Protein AF-0000000065870773 (afdb_homodimer)

Secondary structure (DSSP, 8-state):
-EEEEEEEEEEEEEETTEEEEEESSEEEEEEE-BTT--HHHHHHHHHHHHH---B--SSSSS-B-TTTTT-EEEEEE-GGGG-B-SS-SSPB-TTB--HHHHHHHHHHHHHHHHHHH-GGGEEE--TTS-BEEEEEEEEEEEEEEETT-/-EEEEEEEEEEEEEETTEEEEEESSEEEEEEE-BTT--HHHHHHHHHHHHH---B--SSSSS-B-TTTTT-EEEEEE-GGGG-B-SS-SSPB-TTB--HHHHHHHHHHHHHHHHHHH-GGGEEE--TTS-BEEEEEEEEEEEEEEETT-

GO terms:
  GO:0005634 nucleus (C, HDA)
  GO:0005829 cytosol (C, HDA)

Radius of gyration: 17.87 Å; Cα contacts (8 Å, |Δi|>4): 746; chains: 2; bounding box: 52×46×40 Å

Solvent-accessible surface area (backbone atoms only — not comparable to full-atom values): 14971 Å² total; per-residue (Å²): 61,39,34,42,39,26,35,22,55,27,35,34,30,25,46,94,87,36,77,76,30,69,41,50,46,27,36,43,29,40,35,14,47,33,61,80,53,51,72,65,37,35,52,53,46,40,52,47,62,56,48,32,17,80,32,60,46,99,85,44,74,44,68,22,27,45,67,76,69,67,36,26,35,37,46,29,81,28,49,43,54,39,36,46,54,83,92,46,43,48,66,40,53,80,47,23,38,61,68,71,62,34,51,49,53,50,48,49,33,54,50,55,44,14,74,73,71,36,57,89,37,49,37,54,61,61,86,94,49,72,28,34,40,34,36,31,27,51,42,62,42,43,41,64,46,46,63,84,106,59,36,34,42,41,26,34,21,53,28,34,35,30,25,46,93,87,36,76,75,29,69,41,52,46,27,36,43,30,41,34,15,47,32,60,82,54,50,71,67,37,36,51,53,47,41,51,47,62,56,48,31,17,82,32,60,47,99,84,43,74,44,67,21,28,45,66,75,71,67,37,26,36,37,45,30,82,27,51,44,56,39,37,46,55,83,92,45,41,48,66,40,53,79,46,24,37,63,68,70,63,34,51,50,54,49,48,49,33,55,50,54,46,13,73,73,70,36,56,89,35,49,37,56,60,61,86,94,50,72,28,32,40,34,36,30,27,50,42,62,40,43,41,64,47,45,63,84,108

Organism: Schizosaccharomyces pombe (strain 972 / ATCC 24843) (NCBI:txid284812)

pLDDT: mean 94.12, std 5.17, range [70.88, 98.62]

Nearest PDB structures (foldseek):
  3lmv-assembly2_C  TM=9.800E-01  e=1.259E-19  Plasmodium falciparum 3D7
  3ko7-assembly2_D  TM=9.809E-01  e=5.112E-19  Plasmodium falciparum 3D7
  3lmu-assembly4_H  TM=9.800E-01  e=1.098E-18  Plasmodium falciparum 3D7
  5j61-assembly3_E  TM=9.535E-01  e=7.492E-19  Plasmodium falciparum 3D7
  3knp-assembly3_E  TM=9.678E-01  e=3.242E-18  Plasmodium falciparum 3D7

Structure (mmCIF, N/CA/C/O backbone):
data_AF-0000000065870773-model_v1
#
loop_
_entity.id
_entity.type
_entity.pdbx_description
1 polymer 'D-aminoacyl-tRNA deacylase'
#
loop_
_atom_site.group_PDB
_atom_site.id
_atom_site.type_symbol
_atom_site.label_atom_id
_atom_site.label_alt_id
_atom_site.label_comp_id
_atom_site.label_asym_id
_atom_site.label_entity_id
_atom_site.label_seq_id
_atom_site.pdbx_PDB_ins_code
_atom_site.Cartn_x
_atom_site.Cartn_y
_atom_site.Cartn_z
_atom_site.occupancy
_atom_site.B_iso_or_equiv
_atom_site.auth_seq_id
_atom_site.auth_comp_id
_atom_site.auth_asym_id
_atom_site.auth_atom_id
_atom_site.pdbx_PDB_model_num
ATOM 1 N N . MET A 1 1 ? 4.672 13.43 -6.258 1 97.25 1 MET A N 1
ATOM 2 C CA . MET A 1 1 ? 4.586 12.805 -4.938 1 97.25 1 MET A CA 1
ATOM 3 C C . MET A 1 1 ? 3.549 11.688 -4.93 1 97.25 1 MET A C 1
ATOM 5 O O . MET A 1 1 ? 2.434 11.867 -5.422 1 97.25 1 MET A O 1
ATOM 9 N N . LYS A 1 2 ? 3.986 10.484 -4.461 1 97.62 2 LYS A N 1
ATOM 10 C CA . LYS A 1 2 ? 3.105 9.32 -4.438 1 97.62 2 LYS A CA 1
ATOM 11 C C . LYS A 1 2 ? 2.773 8.906 -3.004 1 97.62 2 LYS A C 1
ATOM 13 O O . LYS A 1 2 ? 3.635 8.961 -2.123 1 97.62 2 LYS A O 1
ATOM 18 N N . ALA A 1 3 ? 1.532 8.516 -2.834 1 98.06 3 ALA A N 1
ATOM 19 C CA . ALA A 1 3 ? 1.113 8.07 -1.507 1 98.06 3 ALA A CA 1
ATOM 20 C C . ALA A 1 3 ? 0.237 6.828 -1.597 1 98.06 3 ALA A C 1
ATOM 22 O O . ALA A 1 3 ? -0.61 6.719 -2.486 1 98.06 3 ALA A O 1
ATOM 23 N N . VAL A 1 4 ? 0.546 5.879 -0.826 1 97.94 4 VAL A N 1
ATOM 24 C CA . VAL A 1 4 ? -0.363 4.777 -0.518 1 97.94 4 VAL A CA 1
ATOM 25 C C . VAL A 1 4 ? -1.093 5.062 0.793 1 97.94 4 VAL A C 1
ATOM 27 O O . VAL A 1 4 ? -0.488 5.027 1.867 1 97.94 4 VAL A O 1
ATOM 30 N N . ILE A 1 5 ? -2.34 5.34 0.694 1 98.12 5 ILE A N 1
ATOM 31 C CA . ILE A 1 5 ? -3.152 5.699 1.852 1 98.12 5 ILE A CA 1
ATOM 32 C C . ILE A 1 5 ? -3.994 4.504 2.285 1 98.12 5 ILE A C 1
ATOM 34 O O . ILE A 1 5 ? -4.887 4.066 1.555 1 98.12 5 ILE A O 1
ATOM 38 N N . GLN A 1 6 ? -3.723 4.016 3.473 1 97.56 6 GLN A N 1
ATOM 39 C CA . GLN A 1 6 ? -4.426 2.838 3.971 1 97.56 6 GLN A CA 1
ATOM 40 C C . GLN A 1 6 ? -5.266 3.174 5.199 1 97.56 6 GLN A C 1
ATOM 42 O O . GLN A 1 6 ? -4.754 3.734 6.172 1 97.56 6 GLN A O 1
ATOM 47 N N . ARG A 1 7 ? -6.504 2.895 5.137 1 97.25 7 ARG A N 1
ATOM 48 C CA . ARG A 1 7 ? -7.355 2.986 6.316 1 97.25 7 ARG A CA 1
ATOM 49 C C . ARG A 1 7 ? -7.016 1.895 7.328 1 97.25 7 ARG A C 1
ATOM 51 O O . ARG A 1 7 ? -7.023 0.708 6.992 1 97.25 7 ARG A O 1
ATOM 58 N N . VAL A 1 8 ? -6.777 2.324 8.633 1 97.31 8 VAL A N 1
ATOM 59 C CA . VAL A 1 8 ? -6.262 1.327 9.57 1 97.31 8 VAL A CA 1
ATOM 60 C C . VAL A 1 8 ? -7.031 1.403 10.883 1 97.31 8 VAL A C 1
ATOM 62 O O . VAL A 1 8 ? -7.539 2.465 11.25 1 97.31 8 VAL A O 1
ATOM 65 N N . LEU A 1 9 ? -7.09 0.263 11.516 1 96.06 9 LEU A N 1
ATOM 66 C CA . LEU A 1 9 ? -7.543 0.221 12.898 1 96.06 9 LEU A CA 1
ATOM 67 C C . LEU A 1 9 ? -6.445 0.7 13.844 1 96.06 9 LEU A C 1
ATOM 69 O O . LEU A 1 9 ? -6.73 1.347 14.852 1 96.06 9 LEU A O 1
ATOM 73 N N . ASN A 1 10 ? -5.324 0.377 13.547 1 97.38 10 ASN A N 1
ATOM 74 C CA . ASN A 1 10 ? -4.113 0.814 14.234 1 97.38 10 ASN A CA 1
ATOM 75 C C . ASN A 1 10 ? -2.871 0.591 13.375 1 97.38 10 ASN A C 1
ATOM 77 O O . ASN A 1 10 ? -2.898 -0.193 12.422 1 97.38 10 ASN A O 1
ATOM 81 N N . ALA A 1 11 ? -1.815 1.276 13.625 1 97.12 11 ALA A N 1
ATOM 82 C CA . ALA A 1 11 ? -0.524 1.153 12.953 1 97.12 11 ALA A CA 1
ATOM 83 C C . ALA A 1 11 ? 0.612 1.606 13.867 1 97.12 11 ALA A C 1
ATOM 85 O O . ALA A 1 11 ? 0.403 2.412 14.773 1 97.12 11 ALA A O 1
ATOM 86 N N . SER A 1 12 ? 1.74 1.059 13.641 1 97 12 SER A N 1
ATOM 87 C CA . SER A 1 12 ? 2.893 1.442 14.445 1 97 12 SER A CA 1
ATOM 88 C C . SER A 1 12 ? 4.195 1.253 13.68 1 97 12 SER A C 1
ATOM 90 O O . SER A 1 12 ? 4.238 0.512 12.695 1 97 12 SER A O 1
ATOM 92 N N . VAL A 1 13 ? 5.16 1.936 14.07 1 95.31 13 VAL A N 1
ATOM 93 C CA . VAL A 1 13 ? 6.516 1.823 13.539 1 95.31 13 VAL A CA 1
ATOM 94 C C . VAL A 1 13 ? 7.477 1.414 14.648 1 95.31 13 VAL A C 1
ATOM 96 O O . VAL A 1 13 ? 7.43 1.966 15.75 1 95.31 13 VAL A O 1
ATOM 99 N N . SER A 1 14 ? 8.258 0.462 14.352 1 93.94 14 SER A N 1
ATOM 100 C CA . SER A 1 14 ? 9.289 0.033 15.297 1 93.94 14 SER A CA 1
ATOM 101 C C . SER A 1 14 ? 10.68 0.111 14.664 1 93.94 14 SER A C 1
ATOM 103 O O . SER A 1 14 ? 10.844 -0.173 13.477 1 93.94 14 SER A O 1
ATOM 105 N N . VAL A 1 15 ? 11.602 0.517 15.43 1 89.25 15 VAL A N 1
ATOM 106 C CA . VAL A 1 15 ? 13.023 0.508 15.094 1 89.25 15 VAL A CA 1
ATOM 107 C C . VAL A 1 15 ? 13.789 -0.325 16.125 1 89.25 15 VAL A C 1
ATOM 109 O O . VAL A 1 15 ? 13.664 -0.106 17.328 1 89.25 15 VAL A O 1
ATOM 112 N N . ASP A 1 16 ? 14.539 -1.258 15.656 1 87.25 16 ASP A N 1
ATOM 113 C CA . ASP A 1 16 ? 15.25 -2.16 16.562 1 87.25 16 ASP A CA 1
ATOM 114 C C . ASP A 1 16 ? 14.289 -2.783 17.562 1 87.25 16 ASP A C 1
ATOM 116 O O . ASP A 1 16 ? 14.531 -2.734 18.781 1 87.25 16 ASP A O 1
ATOM 120 N N . ASP A 1 17 ? 13.094 -3.092 17.094 1 85.31 17 ASP A N 1
ATOM 121 C CA . ASP A 1 17 ? 12.055 -3.822 17.828 1 85.31 17 ASP A CA 1
ATOM 122 C C . ASP A 1 17 ? 11.445 -2.957 18.938 1 85.31 17 ASP A C 1
ATOM 124 O O . ASP A 1 17 ? 10.859 -3.477 19.875 1 85.31 17 ASP A O 1
ATOM 128 N N . LYS A 1 18 ? 11.703 -1.672 18.891 1 91.25 18 LYS A N 1
ATOM 129 C CA . LYS A 1 18 ? 11.062 -0.719 19.797 1 91.25 18 LYS A CA 1
ATOM 130 C C . LYS A 1 18 ? 10.078 0.174 19.031 1 91.25 18 LYS A C 1
ATOM 132 O O . LYS A 1 18 ? 10.422 0.753 18 1 91.25 18 LYS A O 1
ATOM 137 N N . ILE A 1 19 ? 8.898 0.198 19.562 1 92.94 19 ILE A N 1
ATOM 138 C CA . ILE A 1 19 ? 7.883 1.038 18.938 1 92.94 19 ILE A CA 1
ATOM 139 C C . ILE A 1 19 ? 8.258 2.51 19.094 1 92.94 19 ILE A C 1
ATOM 141 O O . ILE A 1 19 ? 8.484 2.977 20.219 1 92.94 19 ILE A O 1
ATOM 145 N N . VAL A 1 20 ? 8.383 3.254 18.062 1 92.06 20 VAL A N 1
ATOM 146 C CA . VAL A 1 20 ? 8.75 4.664 18.125 1 92.06 20 VAL A CA 1
ATOM 147 C C . VAL A 1 20 ? 7.52 5.535 17.891 1 92.06 20 VAL A C 1
ATOM 149 O O . VAL A 1 20 ? 7.484 6.695 18.312 1 92.06 20 VAL A O 1
ATOM 152 N N . SER A 1 21 ? 6.531 5.027 17.219 1 95.75 21 SER A N 1
ATOM 153 C CA . SER A 1 21 ? 5.273 5.73 16.984 1 95.75 21 SER A CA 1
ATOM 154 C C . SER A 1 21 ? 4.133 4.75 16.734 1 95.75 21 SER A C 1
ATOM 156 O O . SER A 1 21 ? 4.355 3.639 16.266 1 95.75 21 SER A O 1
ATOM 158 N N . ALA A 1 22 ? 2.988 5.156 17.125 1 97.25 22 ALA A N 1
ATOM 159 C CA . ALA A 1 22 ? 1.801 4.328 16.938 1 97.25 22 ALA A CA 1
ATOM 160 C C . ALA A 1 22 ? 0.543 5.188 16.844 1 97.25 22 ALA A C 1
ATOM 162 O O . ALA A 1 22 ? 0.485 6.281 17.422 1 97.25 22 ALA A O 1
ATOM 163 N N . ILE A 1 23 ? -0.359 4.707 16.141 1 97.88 23 ILE A N 1
ATOM 164 C CA . ILE A 1 23 ? -1.658 5.367 16.047 1 97.88 23 ILE A CA 1
ATOM 165 C C . ILE A 1 23 ? -2.771 4.332 16.188 1 97.88 23 ILE A C 1
ATOM 167 O O . ILE A 1 23 ? -2.547 3.135 15.984 1 97.88 23 ILE A O 1
ATOM 171 N N . GLN A 1 24 ? -3.877 4.824 16.578 1 96.75 24 GLN A N 1
ATOM 172 C CA . GLN A 1 24 ? -5.09 4.016 16.469 1 96.75 24 GLN A CA 1
ATOM 173 C C . GLN A 1 24 ? -5.812 4.262 15.156 1 96.75 24 GLN A C 1
ATOM 175 O O . GLN A 1 24 ? -5.188 4.262 14.094 1 96.75 24 GLN A O 1
ATOM 180 N N . GLN A 1 25 ? -7.082 4.523 15.164 1 97.44 25 GLN A N 1
ATOM 181 C CA . GLN A 1 25 ? -7.867 4.602 13.938 1 97.44 25 GLN A CA 1
ATOM 182 C C . GLN A 1 25 ? -7.434 5.785 13.078 1 97.44 25 GLN A C 1
ATOM 184 O O . GLN A 1 25 ? -7.27 6.898 13.586 1 97.44 25 GLN A O 1
ATOM 189 N N . GLY A 1 26 ? -7.227 5.543 11.836 1 98.12 26 GLY A N 1
ATOM 190 C CA . GLY A 1 26 ? -6.895 6.609 10.898 1 98.12 26 GLY A CA 1
ATOM 191 C C . GLY A 1 26 ? -6.223 6.105 9.633 1 98.12 26 GLY A C 1
ATOM 192 O O . GLY A 1 26 ? -6.684 5.141 9.023 1 98.12 26 GLY A O 1
ATOM 193 N N . TYR A 1 27 ? -5.133 6.867 9.203 1 98.56 27 TYR A N 1
ATOM 194 C CA . TYR A 1 27 ? -4.426 6.504 7.98 1 98.56 27 TYR A CA 1
ATOM 195 C C . TYR A 1 27 ? -2.994 6.078 8.289 1 98.56 27 TYR A C 1
ATOM 197 O O . TYR A 1 27 ? -2.295 6.734 9.055 1 98.56 27 TYR A O 1
ATOM 205 N N . CYS A 1 28 ? -2.605 4.996 7.793 1 98.06 28 CYS A N 1
ATOM 206 C CA . CYS A 1 28 ? -1.188 4.734 7.566 1 98.06 28 CYS A CA 1
ATOM 207 C C . CYS A 1 28 ? -0.794 5.078 6.133 1 98.06 28 CYS A C 1
ATOM 209 O O . CYS A 1 28 ? -1.277 4.457 5.184 1 98.06 28 CYS A O 1
ATOM 211 N N . ILE A 1 29 ? 0.067 6.047 6 1 98.12 29 ILE A N 1
ATOM 212 C CA . ILE A 1 29 ? 0.424 6.562 4.684 1 98.12 29 ILE A CA 1
ATOM 213 C C . ILE A 1 29 ? 1.885 6.242 4.383 1 98.12 29 ILE A C 1
ATOM 215 O O . ILE A 1 29 ? 2.775 6.574 5.168 1 98.12 29 ILE A O 1
ATOM 219 N N . LEU A 1 30 ? 2.098 5.52 3.348 1 96.62 30 LEU A N 1
ATOM 220 C CA . LEU A 1 30 ? 3.426 5.422 2.75 1 96.62 30 LEU A CA 1
ATOM 221 C C . LEU A 1 30 ? 3.639 6.523 1.718 1 96.62 30 LEU A C 1
ATOM 223 O O . LEU A 1 30 ? 2.908 6.605 0.729 1 96.62 30 LEU A O 1
ATOM 227 N N . LEU A 1 31 ? 4.617 7.34 1.969 1 96.88 31 LEU A N 1
ATOM 228 C CA . LEU A 1 31 ? 4.805 8.539 1.164 1 96.88 31 LEU A CA 1
ATOM 229 C C . LEU A 1 31 ? 6.117 8.477 0.393 1 96.88 31 LEU A C 1
ATOM 231 O O . LEU A 1 31 ? 7.188 8.32 0.989 1 96.88 31 LEU A O 1
ATOM 235 N N . GLY A 1 32 ? 6.027 8.555 -0.926 1 96.75 32 GLY A N 1
ATOM 236 C CA . GLY A 1 32 ? 7.191 8.656 -1.787 1 96.75 32 GLY A CA 1
ATOM 237 C C . GLY A 1 32 ? 7.375 10.039 -2.387 1 96.75 32 GLY A C 1
ATOM 238 O O . GLY A 1 32 ? 6.488 10.539 -3.088 1 96.75 32 GLY A O 1
ATOM 239 N N . VAL A 1 33 ? 8.539 10.602 -2.094 1 97 33 VAL A N 1
ATOM 240 C CA . VAL A 1 33 ? 8.867 11.906 -2.664 1 97 33 VAL A CA 1
ATOM 241 C C . VAL A 1 33 ? 9.672 11.727 -3.949 1 97 33 VAL A C 1
ATOM 243 O O . VAL A 1 33 ? 10.742 11.117 -3.936 1 97 33 VAL A O 1
ATOM 246 N N . GLY A 1 34 ? 9.148 12.258 -5.004 1 96.88 34 GLY A N 1
ATOM 247 C CA . GLY A 1 34 ? 9.812 12.141 -6.293 1 96.88 34 GLY A CA 1
ATOM 248 C C . GLY A 1 34 ? 10.828 13.242 -6.543 1 96.88 34 GLY A C 1
ATOM 249 O O . GLY A 1 34 ? 10.734 14.32 -5.969 1 96.88 34 GLY A O 1
ATOM 250 N N . SER A 1 35 ? 11.711 13 -7.488 1 95.69 35 SER A N 1
ATOM 251 C CA . SER A 1 35 ? 12.812 13.906 -7.781 1 95.69 35 SER A CA 1
ATOM 252 C C . SER A 1 35 ? 12.312 15.242 -8.312 1 95.69 35 SER A C 1
ATOM 254 O O . SER A 1 35 ? 12.984 16.266 -8.172 1 95.69 35 SER A O 1
ATOM 256 N N . ASP A 1 36 ? 11.164 15.305 -8.844 1 95.69 36 ASP A N 1
ATOM 257 C CA . ASP A 1 36 ? 10.633 16.531 -9.438 1 95.69 36 ASP A CA 1
ATOM 258 C C . ASP A 1 36 ? 9.539 17.141 -8.57 1 95.69 36 ASP A C 1
ATOM 260 O O . ASP A 1 36 ? 8.852 18.062 -8.992 1 95.69 36 ASP A O 1
ATOM 264 N N . ASP A 1 37 ? 9.352 16.641 -7.441 1 97.38 37 ASP A N 1
ATOM 265 C CA . ASP A 1 37 ? 8.305 17.156 -6.566 1 97.38 37 ASP A CA 1
ATOM 266 C C . ASP A 1 37 ? 8.648 18.547 -6.047 1 97.38 37 ASP A C 1
ATOM 268 O O . ASP A 1 37 ? 9.828 18.875 -5.871 1 97.38 37 ASP A O 1
ATOM 272 N N . THR A 1 38 ? 7.656 19.391 -5.848 1 96.81 38 THR A N 1
ATOM 273 C CA . THR A 1 38 ? 7.766 20.766 -5.344 1 96.81 38 THR A CA 1
ATOM 274 C C . THR A 1 38 ? 6.797 20.984 -4.188 1 96.81 38 THR A C 1
ATOM 276 O O . THR A 1 38 ? 5.996 20.109 -3.857 1 96.81 38 THR A O 1
ATOM 279 N N . PRO A 1 39 ? 6.859 22.109 -3.586 1 97.38 39 PRO A N 1
ATOM 280 C CA . PRO A 1 39 ? 5.91 22.438 -2.518 1 97.38 39 PRO A CA 1
ATOM 281 C C . PRO A 1 39 ? 4.457 22.391 -2.99 1 97.38 39 PRO A C 1
ATOM 283 O O . PRO A 1 39 ? 3.549 22.156 -2.188 1 97.38 39 PRO A O 1
ATOM 286 N N . GLU A 1 40 ? 4.309 22.594 -4.25 1 97.75 40 GLU A N 1
ATOM 287 C CA . GLU A 1 40 ? 2.957 22.469 -4.789 1 97.75 40 GLU A CA 1
ATOM 288 C C . GLU A 1 40 ? 2.424 21.047 -4.613 1 97.75 40 GLU A C 1
ATOM 290 O O . GLU A 1 40 ? 1.233 20.859 -4.355 1 97.75 40 GLU A O 1
ATOM 295 N N . ASP A 1 41 ? 3.264 20.062 -4.777 1 97.88 41 ASP A N 1
ATOM 296 C CA . ASP A 1 41 ? 2.871 18.672 -4.586 1 97.88 41 ASP A CA 1
ATOM 297 C C . ASP A 1 41 ? 2.506 18.406 -3.127 1 97.88 41 ASP A C 1
ATOM 299 O O . ASP A 1 41 ? 1.593 17.625 -2.846 1 97.88 41 ASP A O 1
ATOM 303 N N . VAL A 1 42 ? 3.193 19.078 -2.252 1 98.12 42 VAL A N 1
ATOM 304 C CA . VAL A 1 42 ? 2.906 18.953 -0.827 1 98.12 42 VAL A CA 1
ATOM 305 C C . VAL A 1 42 ? 1.477 19.422 -0.546 1 98.12 42 VAL A C 1
ATOM 307 O O . VAL A 1 42 ? 0.715 18.719 0.127 1 98.12 42 VAL A O 1
ATOM 310 N N . THR A 1 43 ? 1.194 20.562 -1.101 1 97.69 43 THR A N 1
ATOM 311 C CA . THR A 1 43 ? -0.126 21.141 -0.892 1 97.69 43 THR A CA 1
ATOM 312 C C . THR A 1 43 ? -1.211 20.25 -1.493 1 97.69 43 THR A C 1
ATOM 314 O O . THR A 1 43 ? -2.219 19.969 -0.844 1 97.69 43 THR A O 1
ATOM 317 N N . LYS A 1 44 ? -0.963 19.844 -2.672 1 96.75 44 LYS A N 1
ATOM 318 C CA . LYS A 1 44 ? -1.925 19 -3.379 1 96.75 44 LYS A CA 1
ATOM 319 C C . LYS A 1 44 ? -2.182 17.703 -2.619 1 96.75 44 LYS A C 1
ATOM 321 O O . LYS A 1 44 ? -3.334 17.328 -2.396 1 96.75 44 LYS A O 1
ATOM 326 N N . LEU A 1 45 ? -1.186 17.062 -2.211 1 97.75 45 LEU A N 1
ATOM 327 C CA . LEU A 1 45 ? -1.301 15.781 -1.511 1 97.75 45 LEU A CA 1
ATOM 328 C C . LEU A 1 45 ? -1.986 15.961 -0.161 1 97.75 45 LEU A C 1
ATOM 330 O O . LEU A 1 45 ? -2.898 15.211 0.183 1 97.75 45 LEU A O 1
ATOM 334 N N . SER A 1 46 ? -1.517 16.953 0.606 1 97.94 46 SER A N 1
ATOM 335 C CA . SER A 1 46 ? -2.074 17.172 1.935 1 97.94 46 SER A CA 1
ATOM 336 C C . SER A 1 46 ? -3.566 17.484 1.864 1 97.94 46 SER A C 1
ATOM 338 O O . SER A 1 46 ? -4.352 16.938 2.648 1 97.94 46 SER A O 1
ATOM 340 N N . ASN A 1 47 ? -3.906 18.312 0.927 1 96.88 47 ASN A N 1
ATOM 341 C CA . ASN A 1 47 ? -5.316 18.641 0.741 1 96.88 47 ASN A CA 1
ATOM 342 C C . ASN A 1 47 ? -6.141 17.391 0.413 1 96.88 47 ASN A C 1
ATOM 344 O O . ASN A 1 47 ? -7.238 17.219 0.943 1 96.88 47 ASN A O 1
ATOM 348 N N . LYS A 1 48 ? -5.613 16.594 -0.44 1 97.25 48 LYS A N 1
ATOM 349 C CA . LYS A 1 48 ? -6.324 15.383 -0.822 1 97.25 48 LYS A CA 1
ATOM 350 C C . LYS A 1 48 ? -6.523 14.461 0.378 1 97.25 48 LYS A C 1
ATOM 352 O O . LYS A 1 48 ? -7.629 13.969 0.62 1 97.25 48 LYS A O 1
ATOM 357 N N . ILE A 1 49 ? -5.48 14.242 1.137 1 97.56 49 ILE A N 1
ATOM 358 C CA . ILE A 1 49 ? -5.523 13.359 2.299 1 97.56 49 ILE A CA 1
ATOM 359 C C .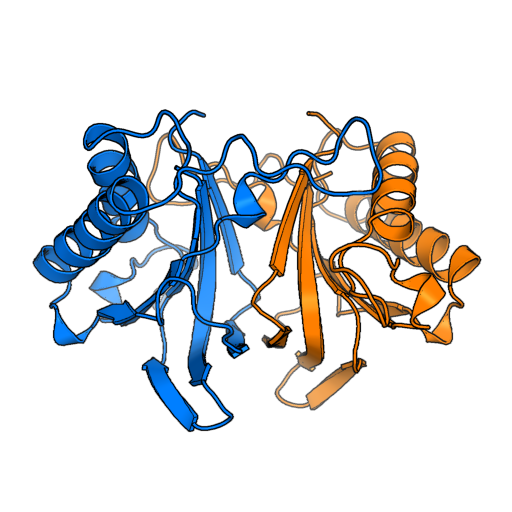 ILE A 1 49 ? -6.602 13.836 3.268 1 97.56 49 ILE A C 1
ATOM 361 O O . ILE A 1 49 ? -7.371 13.023 3.793 1 97.56 49 ILE A O 1
ATOM 365 N N . LEU A 1 50 ? -6.691 15.102 3.475 1 97.56 50 LEU A N 1
ATOM 366 C CA . LEU A 1 50 ? -7.59 15.68 4.465 1 97.56 50 LEU A CA 1
ATOM 367 C C . LEU A 1 50 ? -9.039 15.625 3.988 1 97.56 50 LEU A C 1
ATOM 369 O O . LEU A 1 50 ? -9.961 15.523 4.801 1 97.56 50 LEU A O 1
ATOM 373 N N . LYS A 1 51 ? -9.211 15.617 2.707 1 96.81 51 LYS A N 1
ATOM 374 C CA . LYS A 1 51 ? -10.562 15.742 2.158 1 96.81 51 LYS A CA 1
ATOM 375 C C . LYS A 1 51 ? -11.156 14.375 1.851 1 96.81 51 LYS A C 1
ATOM 377 O O . LYS A 1 51 ? -12.375 14.242 1.7 1 96.81 51 LYS A O 1
ATOM 382 N N . LEU A 1 52 ? -10.375 13.375 1.701 1 97.12 52 LEU A N 1
ATOM 383 C CA . LEU A 1 52 ? -10.836 12.047 1.314 1 97.12 52 LEU A CA 1
ATOM 384 C C . LEU A 1 52 ? -11.883 11.523 2.297 1 97.12 52 LEU A C 1
ATOM 386 O O . LEU A 1 52 ? -11.695 11.609 3.512 1 97.12 52 LEU A O 1
ATOM 390 N N . LYS A 1 53 ? -12.961 11.055 1.8 1 96.62 53 LYS A N 1
ATOM 391 C CA . LYS A 1 53 ? -14 10.422 2.602 1 96.62 53 LYS A CA 1
ATOM 392 C C . LYS A 1 53 ? -13.883 8.898 2.547 1 96.62 53 LYS A C 1
ATOM 394 O O . LYS A 1 53 ? -14.523 8.25 1.723 1 96.62 53 LYS A O 1
ATOM 399 N N . LEU A 1 54 ? -13.078 8.383 3.459 1 96.12 54 LEU A N 1
ATOM 400 C CA . LEU A 1 54 ? -12.812 6.945 3.436 1 96.12 54 LEU A CA 1
ATOM 401 C C . LEU A 1 54 ? -13.453 6.254 4.637 1 96.12 54 LEU A C 1
ATOM 403 O O . LEU A 1 54 ? -13.305 5.043 4.809 1 96.12 54 LEU A O 1
ATOM 407 N N . PHE A 1 55 ? -14.133 6.984 5.457 1 95.88 55 PHE A N 1
ATOM 408 C CA . PHE A 1 55 ? -14.797 6.426 6.629 1 95.88 55 PHE A CA 1
ATOM 409 C C . PHE A 1 55 ? -16.312 6.512 6.488 1 95.88 55 PHE A C 1
ATOM 411 O O . PHE A 1 55 ? -16.828 7.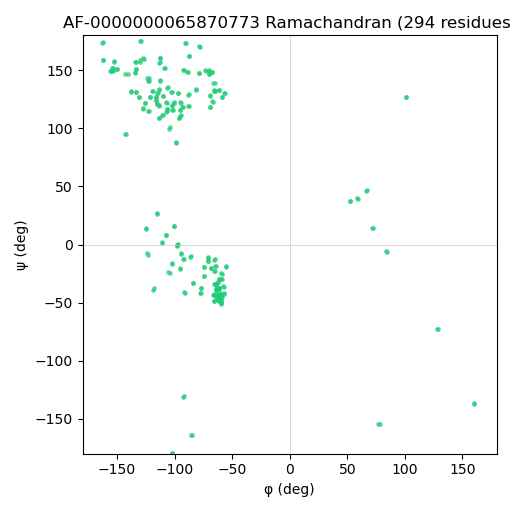305 5.691 1 95.88 55 PHE A O 1
ATOM 418 N N . ASP A 1 56 ? -16.875 5.605 7.266 1 92.19 56 ASP A N 1
ATOM 419 C CA . ASP A 1 56 ? -18.328 5.566 7.23 1 92.19 56 ASP A CA 1
ATOM 420 C C . ASP A 1 56 ? -18.938 6.508 8.273 1 92.19 56 ASP A C 1
ATOM 422 O O . ASP A 1 56 ? -18.297 6.82 9.273 1 92.19 56 ASP A O 1
ATOM 426 N N . ASN A 1 57 ? -20.062 6.977 7.852 1 90.69 57 ASN A N 1
ATOM 427 C CA . ASN A 1 57 ? -20.859 7.559 8.922 1 90.69 57 ASN A CA 1
ATOM 428 C C . ASN A 1 57 ? -21.984 6.613 9.352 1 90.69 57 ASN A C 1
ATOM 430 O O . ASN A 1 57 ? -22 5.441 8.969 1 90.69 57 ASN A O 1
ATOM 434 N N . ALA A 1 58 ? -22.766 7.047 10.305 1 86.88 58 ALA A N 1
ATOM 435 C CA . ALA A 1 58 ? -23.797 6.188 10.891 1 86.88 58 ALA A CA 1
ATOM 436 C C . ALA A 1 58 ? -24.734 5.641 9.82 1 86.88 58 ALA A C 1
ATOM 438 O O . ALA A 1 58 ? -25.281 4.547 9.961 1 86.88 58 ALA A O 1
ATOM 439 N N . GLU A 1 59 ? -24.812 6.184 8.703 1 87.5 59 GLU A N 1
ATOM 440 C CA . GLU A 1 59 ? -25.859 5.852 7.738 1 87.5 59 GLU A CA 1
ATOM 441 C C . GLU A 1 59 ? -25.266 5.277 6.457 1 87.5 59 GLU A C 1
ATOM 443 O O . GLU A 1 59 ? -25.859 4.402 5.824 1 87.5 59 GLU A O 1
ATOM 448 N N . GLN A 1 60 ? -24.109 5.797 6.02 1 90.94 60 GLN A N 1
ATOM 449 C CA . GLN A 1 60 ? -23.625 5.492 4.68 1 90.94 60 GLN A CA 1
ATOM 450 C C . GLN A 1 60 ? -22.094 5.34 4.676 1 90.94 60 GLN A C 1
ATOM 452 O O . GLN A 1 60 ? -21.406 6.016 5.434 1 90.94 60 GLN A O 1
ATOM 457 N N . PRO A 1 61 ? -21.656 4.496 3.859 1 89.88 61 PRO A N 1
ATOM 458 C CA . PRO A 1 61 ? -20.203 4.363 3.695 1 89.88 61 PRO A CA 1
ATOM 459 C C . PRO A 1 61 ? -19.594 5.535 2.93 1 89.88 61 PRO A C 1
ATOM 461 O O . PRO A 1 61 ? -20.281 6.191 2.145 1 89.88 61 PRO A O 1
ATOM 464 N N . TRP A 1 62 ? -18.344 5.848 3.232 1 93.5 62 TRP A N 1
ATOM 465 C CA . TRP A 1 62 ? -17.578 6.824 2.473 1 93.5 62 TRP A CA 1
ATOM 466 C C . TRP A 1 62 ? -18.156 8.227 2.631 1 93.5 62 TRP A C 1
ATOM 468 O O . TRP A 1 62 ? -18.375 8.93 1.642 1 93.5 62 TRP A O 1
ATOM 478 N N . LYS A 1 63 ? -18.469 8.617 3.852 1 95.19 63 LYS A N 1
ATOM 479 C CA . LYS A 1 63 ? -19.094 9.914 4.07 1 95.19 63 LYS A CA 1
ATOM 480 C C . LYS A 1 63 ? -18.281 10.773 5.031 1 95.19 63 LYS A C 1
ATOM 482 O O . LYS A 1 63 ? -18.531 11.969 5.168 1 95.19 63 LYS A O 1
ATOM 487 N N . SER A 1 64 ? -17.25 10.148 5.66 1 97.06 64 SER A N 1
ATOM 488 C CA . SER A 1 64 ? -16.516 10.875 6.691 1 97.06 64 SER A CA 1
ATOM 489 C C . SER A 1 64 ? -15.031 10.953 6.359 1 97.06 64 SER A C 1
ATOM 491 O O . SER A 1 64 ? -14.461 10.008 5.816 1 97.06 64 SER A O 1
ATOM 493 N N . THR A 1 65 ? -14.477 12.102 6.699 1 97.38 65 THR A N 1
ATOM 494 C CA . THR A 1 65 ? -13.047 12.328 6.535 1 97.38 65 THR A CA 1
ATOM 495 C C . THR A 1 65 ? -12.289 11.922 7.793 1 97.38 65 THR A C 1
ATOM 497 O O . THR A 1 65 ? -12.891 11.57 8.805 1 97.38 65 THR A O 1
ATOM 500 N N . ILE A 1 66 ? -10.984 11.977 7.672 1 97.94 66 ILE A N 1
ATOM 501 C CA . ILE A 1 66 ? -10.125 11.68 8.805 1 97.94 66 ILE A CA 1
ATOM 502 C C . ILE A 1 66 ? -10.391 12.664 9.938 1 97.94 66 ILE A C 1
ATOM 504 O O . ILE A 1 66 ? -10.344 12.297 11.117 1 97.94 66 ILE A O 1
ATOM 508 N N . ALA A 1 67 ? -10.633 13.914 9.625 1 97.31 67 ALA A N 1
ATOM 509 C CA . ALA A 1 67 ? -10.945 14.938 10.617 1 97.31 67 ALA A CA 1
ATOM 510 C C . ALA A 1 67 ? -12.281 14.641 11.305 1 97.31 67 ALA A C 1
ATOM 512 O O . ALA A 1 67 ? -12.406 14.781 12.523 1 97.31 67 ALA A O 1
ATOM 513 N N . ASP A 1 68 ? -13.305 14.219 10.516 1 96.38 68 ASP A N 1
ATOM 514 C CA . ASP A 1 68 ? -14.641 13.93 11.031 1 96.38 68 ASP A CA 1
ATOM 515 C C . ASP A 1 68 ? -14.594 12.859 12.125 1 96.38 68 ASP A C 1
ATOM 517 O O . ASP A 1 68 ? -15.367 12.906 13.086 1 96.38 68 ASP A O 1
ATOM 521 N N . ILE A 1 69 ? -13.719 11.914 11.984 1 96.25 69 ILE A N 1
ATOM 522 C CA . ILE A 1 69 ? -13.68 10.805 12.93 1 96.25 69 ILE A CA 1
ATOM 523 C C . ILE A 1 69 ? -12.609 11.055 13.984 1 96.25 69 ILE A C 1
ATOM 525 O O . ILE A 1 69 ? -12.328 10.195 14.812 1 96.25 69 ILE A O 1
ATOM 529 N N . GLN A 1 70 ? -11.898 12.219 13.859 1 96.94 70 GLN A N 1
ATOM 530 C CA . GLN A 1 70 ? -10.812 12.57 14.766 1 96.94 70 GLN A CA 1
ATOM 531 C C . GLN A 1 70 ? -9.711 11.516 14.742 1 96.94 70 GLN A C 1
ATOM 533 O O . GLN A 1 70 ? -9.219 11.102 15.789 1 96.94 70 GLN A O 1
ATOM 538 N N . GLY A 1 71 ? -9.461 11.047 13.562 1 97.94 71 GLY A N 1
ATOM 539 C CA . GLY A 1 71 ? -8.469 10 13.383 1 97.94 71 GLY A CA 1
ATOM 540 C C . GLY A 1 71 ? -7.043 10.523 13.406 1 97.94 71 GLY A C 1
ATOM 541 O O . GLY A 1 71 ? -6.82 11.734 13.477 1 97.94 71 GLY A O 1
ATOM 542 N N . GLU A 1 72 ? -6.129 9.609 13.445 1 98.5 72 GLU A N 1
ATOM 543 C CA . GLU A 1 72 ? -4.699 9.906 13.453 1 98.5 72 GLU A CA 1
ATOM 544 C C . GLU A 1 72 ? -4.031 9.438 12.164 1 98.5 72 GLU A C 1
ATOM 546 O O . GLU A 1 72 ? -4.59 8.617 11.43 1 98.5 72 GLU A O 1
ATOM 551 N N . ILE A 1 73 ? -2.852 10.016 11.898 1 98.56 73 ILE A N 1
ATOM 552 C CA . ILE A 1 73 ? -2.127 9.648 10.688 1 98.56 73 ILE A CA 1
ATOM 553 C C . ILE A 1 73 ? -0.711 9.203 11.047 1 98.56 73 ILE A C 1
ATOM 555 O O . ILE A 1 73 ? -0.009 9.891 11.797 1 98.56 73 ILE A O 1
ATOM 559 N N . LEU A 1 74 ? -0.367 8.055 10.703 1 98 74 LEU A N 1
ATOM 560 C CA . LEU A 1 74 ? 1.026 7.621 10.664 1 98 74 LEU A CA 1
ATOM 561 C C . LEU A 1 74 ? 1.605 7.777 9.266 1 98 74 LEU A C 1
ATOM 563 O O . LEU A 1 74 ? 1.198 7.074 8.336 1 98 74 LEU A O 1
ATOM 567 N N . CYS A 1 75 ? 2.496 8.68 9.078 1 97.06 75 CYS A N 1
ATOM 568 C CA . CYS A 1 75 ? 3.1 8.977 7.781 1 97.06 75 CYS A CA 1
ATOM 569 C C . CYS A 1 75 ? 4.531 8.461 7.715 1 97.06 75 CYS A C 1
ATOM 571 O O . CYS A 1 75 ? 5.406 8.953 8.43 1 97.06 75 CYS A O 1
ATOM 573 N N . VAL A 1 76 ? 4.75 7.535 6.879 1 95.06 76 VAL A N 1
ATOM 574 C CA . VAL A 1 76 ? 6.059 6.895 6.773 1 95.06 76 VAL A CA 1
ATOM 575 C C . VAL A 1 76 ? 6.66 7.172 5.398 1 95.06 76 VAL A C 1
ATOM 577 O O . VAL A 1 76 ? 6.016 6.941 4.371 1 95.06 76 VAL A O 1
ATOM 580 N N . SER A 1 77 ? 7.902 7.691 5.379 1 93.88 77 SER A N 1
ATOM 581 C CA . SER A 1 77 ? 8.602 7.902 4.113 1 93.88 77 SER A CA 1
ATOM 582 C C . SER A 1 77 ? 8.898 6.578 3.418 1 93.88 77 SER A C 1
ATOM 584 O O . SER A 1 77 ? 9.312 5.613 4.059 1 93.88 77 SER A O 1
ATOM 586 N N . GLN A 1 78 ? 8.586 6.555 2.137 1 93.25 78 GLN A N 1
ATOM 587 C CA . GLN A 1 78 ? 8.781 5.344 1.349 1 93.25 78 GLN A CA 1
ATOM 588 C C . GLN A 1 78 ? 9.25 5.676 -0.064 1 93.25 78 GLN A C 1
ATOM 590 O O . GLN A 1 78 ? 8.445 5.754 -0.992 1 93.25 78 GLN A O 1
ATOM 595 N N . PHE A 1 79 ? 10.531 5.645 -0.256 1 92.69 79 PHE A N 1
ATOM 596 C CA . PHE A 1 79 ? 11.102 6.047 -1.536 1 92.69 79 PHE A CA 1
ATOM 597 C C . PHE A 1 79 ? 10.867 4.977 -2.594 1 92.69 79 PHE A C 1
ATOM 599 O O . PHE A 1 79 ? 10.828 5.273 -3.789 1 92.69 79 PHE A O 1
ATOM 606 N N . THR A 1 80 ? 10.578 3.74 -2.139 1 94.25 80 THR A N 1
ATOM 607 C CA . THR A 1 80 ? 10.438 2.643 -3.086 1 94.25 80 THR A CA 1
ATOM 608 C C . THR A 1 80 ? 9.156 2.801 -3.904 1 94.25 80 THR A C 1
ATOM 610 O O . THR A 1 80 ? 8.977 2.119 -4.918 1 94.25 80 THR A O 1
ATOM 613 N N . LEU A 1 81 ? 8.289 3.707 -3.52 1 96.38 81 LEU A N 1
ATOM 614 C CA . LEU A 1 81 ? 7.07 3.945 -4.289 1 96.38 81 LEU A CA 1
ATOM 615 C C . LEU A 1 81 ? 7.402 4.492 -5.672 1 96.38 81 LEU A C 1
ATOM 617 O O . LEU A 1 81 ? 6.562 4.469 -6.574 1 96.38 81 LEU A O 1
ATOM 621 N N . HIS A 1 82 ? 8.594 5 -5.809 1 95.81 82 HIS A N 1
ATOM 622 C CA . HIS A 1 82 ? 9.016 5.531 -7.098 1 95.81 82 HIS A CA 1
ATOM 623 C C . HIS A 1 82 ? 9.906 4.539 -7.836 1 95.81 82 HIS A C 1
ATOM 625 O O . HIS A 1 82 ? 10.594 4.91 -8.789 1 95.81 82 HIS A O 1
ATOM 631 N N . ALA A 1 83 ? 9.891 3.338 -7.398 1 94.25 83 ALA A N 1
ATOM 632 C CA . ALA A 1 83 ? 10.68 2.309 -8.07 1 94.25 83 ALA A CA 1
ATOM 633 C C . ALA A 1 83 ? 10.227 2.125 -9.516 1 94.25 83 ALA A C 1
ATOM 635 O O . ALA A 1 83 ? 9.023 2.047 -9.789 1 94.25 83 ALA A O 1
ATOM 636 N N . ARG A 1 84 ? 11.203 2.094 -10.398 1 91.56 84 ARG A N 1
ATOM 637 C CA . ARG A 1 84 ? 10.953 1.665 -11.773 1 91.56 84 ARG A CA 1
ATOM 638 C C . ARG A 1 84 ? 11.227 0.175 -11.938 1 91.56 84 ARG A C 1
ATOM 640 O O . ARG A 1 84 ? 12.359 -0.277 -11.75 1 91.56 84 ARG A O 1
ATOM 647 N N . VAL A 1 85 ? 10.195 -0.555 -12.297 1 88.5 85 VAL A N 1
ATOM 648 C CA . VAL A 1 85 ? 10.344 -2.006 -12.344 1 88.5 85 VAL A CA 1
ATOM 649 C C . VAL A 1 85 ? 9.953 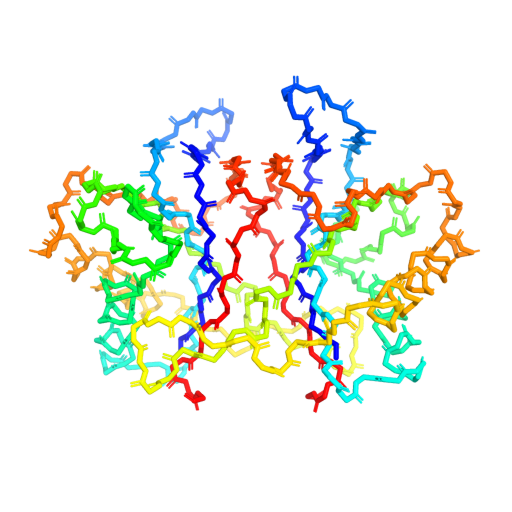-2.523 -13.727 1 88.5 85 VAL A C 1
ATOM 651 O O . VAL A 1 85 ? 9.812 -3.732 -13.93 1 88.5 85 VAL A O 1
ATOM 654 N N . ASN A 1 86 ? 9.82 -1.726 -14.703 1 81.88 86 ASN A N 1
ATOM 655 C CA . ASN A 1 86 ? 9.352 -2.141 -16.016 1 81.88 86 ASN A CA 1
ATOM 656 C C . ASN A 1 86 ? 10.438 -2.857 -16.812 1 81.88 86 ASN A C 1
ATOM 658 O O . ASN A 1 86 ? 10.156 -3.777 -17.578 1 81.88 86 ASN A O 1
ATOM 662 N N . LYS A 1 87 ? 11.648 -2.484 -16.844 1 75.06 87 LYS A N 1
ATOM 663 C CA . LYS A 1 87 ? 12.656 -3.033 -17.75 1 75.06 87 LYS A CA 1
ATOM 664 C C . LYS A 1 87 ? 13.5 -4.102 -17.047 1 75.06 87 LYS A C 1
ATOM 666 O O . LYS A 1 87 ? 14.07 -4.973 -17.703 1 75.06 87 LYS A O 1
ATOM 671 N N . GLY A 1 88 ? 13.227 -4.324 -15.828 1 82.06 88 GLY A N 1
ATOM 672 C CA . GLY A 1 88 ? 14.117 -5.234 -15.125 1 82.06 88 GLY A CA 1
ATOM 673 C C . GLY A 1 88 ? 13.516 -5.781 -13.844 1 82.06 88 GLY A C 1
ATOM 674 O O . GLY A 1 88 ? 12.367 -5.484 -13.508 1 82.06 88 GLY A O 1
ATOM 675 N N . ALA A 1 89 ? 14.391 -6.777 -13.281 1 88.06 89 ALA A N 1
ATOM 676 C CA . ALA A 1 89 ? 13.977 -7.453 -12.055 1 88.06 89 ALA A CA 1
ATOM 677 C C . ALA A 1 89 ? 14.336 -6.629 -10.828 1 88.06 89 ALA A C 1
ATOM 679 O O . ALA A 1 89 ? 13.648 -6.688 -9.805 1 88.06 89 ALA A O 1
ATOM 680 N N . LYS A 1 90 ? 15.406 -5.945 -10.953 1 91.69 90 LYS A N 1
ATOM 681 C CA . LYS A 1 90 ? 15.844 -5.102 -9.844 1 91.69 90 LYS A CA 1
ATOM 682 C C . LYS A 1 90 ? 15.219 -3.713 -9.93 1 91.69 90 LYS A C 1
ATOM 684 O O . LYS A 1 90 ? 15.25 -3.072 -10.977 1 91.69 90 LYS A O 1
ATOM 689 N N . PRO A 1 91 ? 14.625 -3.27 -8.844 1 93.38 91 PRO A N 1
ATOM 690 C CA . PRO A 1 91 ? 14.039 -1.929 -8.875 1 93.38 91 PRO A CA 1
ATOM 691 C C . PRO A 1 91 ? 15.086 -0.83 -9.039 1 93.38 91 PRO A C 1
ATOM 693 O O . PRO A 1 91 ? 16.188 -0.939 -8.492 1 93.38 91 PRO A O 1
ATOM 696 N N . ASP A 1 92 ? 14.75 0.104 -9.836 1 93.25 92 ASP A N 1
ATOM 697 C CA . ASP A 1 92 ? 15.523 1.336 -9.992 1 93.25 92 ASP A CA 1
ATOM 698 C C . ASP A 1 92 ? 14.852 2.496 -9.258 1 93.25 92 ASP A C 1
ATOM 700 O O . ASP A 1 92 ? 13.656 2.754 -9.453 1 93.25 92 ASP A O 1
ATOM 704 N N . PHE A 1 93 ? 15.641 3.27 -8.422 1 93.19 93 PHE A N 1
ATOM 705 C CA . PHE A 1 93 ? 15.039 4.285 -7.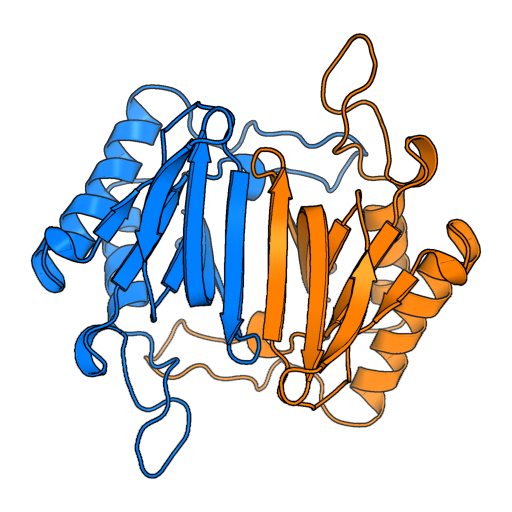57 1 93.19 93 PHE A CA 1
ATOM 706 C C . PHE A 1 93 ? 15.5 5.68 -7.984 1 93.19 93 PHE A C 1
ATOM 708 O O . PHE A 1 93 ? 15.516 6.602 -7.164 1 93.19 93 PHE A O 1
ATOM 715 N N . HIS A 1 94 ? 15.836 5.859 -9.148 1 92.88 94 HIS A N 1
ATOM 716 C CA . HIS A 1 94 ? 16.391 7.129 -9.609 1 92.88 94 HIS A CA 1
ATOM 717 C C . HIS A 1 94 ? 15.336 8.227 -9.578 1 92.88 94 HIS A C 1
ATOM 719 O O . HIS A 1 94 ? 15.672 9.414 -9.562 1 92.88 94 HIS A O 1
ATOM 725 N N . ARG A 1 95 ? 14.148 7.887 -9.562 1 93.81 95 ARG A N 1
ATOM 726 C CA . ARG A 1 95 ? 13.07 8.875 -9.586 1 93.81 95 ARG A CA 1
ATOM 727 C C . ARG A 1 95 ? 12.734 9.344 -8.172 1 93.81 95 ARG A C 1
ATOM 729 O O . ARG A 1 95 ? 11.953 10.273 -7.992 1 93.81 95 ARG A O 1
ATOM 736 N N . SER A 1 96 ? 13.266 8.68 -7.238 1 94.19 96 SER A N 1
ATOM 737 C CA . SER A 1 96 ? 13.055 9.102 -5.855 1 94.19 96 SER A CA 1
ATOM 738 C C . SER A 1 96 ? 13.992 10.234 -5.473 1 94.19 96 SER A C 1
ATOM 740 O O . SER A 1 96 ? 15.188 10.203 -5.801 1 94.19 96 SER A O 1
ATOM 742 N N . MET A 1 97 ? 13.445 11.195 -4.875 1 91.94 97 MET A N 1
ATOM 743 C CA . MET A 1 97 ? 14.289 12.266 -4.34 1 91.94 97 MET A CA 1
ATOM 744 C C . MET A 1 97 ? 15.141 11.758 -3.188 1 91.94 97 MET A C 1
ATOM 746 O O . MET A 1 97 ? 14.727 10.867 -2.439 1 91.94 97 MET A O 1
ATOM 750 N N . LYS A 1 98 ? 16.297 12.336 -3.059 1 87.06 98 LYS A N 1
ATOM 751 C CA . LYS A 1 98 ? 17.219 11.859 -2.033 1 87.06 98 LYS A CA 1
ATOM 752 C C . LYS A 1 98 ? 17.75 13.016 -1.194 1 87.06 98 LYS A C 1
ATOM 754 O O . LYS A 1 98 ? 17.609 14.18 -1.565 1 87.06 98 LYS A O 1
ATOM 759 N N . GLY A 1 99 ? 18.188 12.625 -0.045 1 86.44 99 GLY A N 1
ATOM 760 C CA . GLY A 1 99 ? 18.938 13.57 0.76 1 86.44 99 GLY A CA 1
ATOM 761 C C . GLY A 1 99 ? 18.062 14.602 1.453 1 86.44 99 GLY A C 1
ATOM 762 O O . GLY A 1 99 ? 16.922 14.32 1.798 1 86.44 99 GLY A O 1
ATOM 763 N N . PRO A 1 100 ? 18.609 15.727 1.752 1 91.62 100 PRO A N 1
ATOM 764 C CA . PRO A 1 100 ? 17.953 16.766 2.549 1 91.62 100 PRO A CA 1
ATOM 765 C C . PRO A 1 100 ? 16.688 17.312 1.888 1 91.62 100 PRO A C 1
ATOM 767 O O . PRO A 1 100 ? 15.719 17.656 2.578 1 91.62 100 PRO A O 1
ATOM 770 N N . GLU A 1 101 ? 16.719 17.328 0.596 1 94.12 101 GLU A N 1
ATOM 771 C CA . GLU A 1 101 ? 15.547 17.859 -0.099 1 94.12 101 GLU A CA 1
ATOM 772 C C . GLU A 1 101 ? 14.328 16.969 0.113 1 94.12 101 GLU A C 1
ATOM 774 O O . GLU A 1 101 ? 13.211 17.453 0.282 1 94.12 101 GLU A O 1
ATOM 779 N N . ALA A 1 102 ? 14.523 15.711 0.024 1 94.06 102 ALA A N 1
ATOM 780 C CA . ALA A 1 102 ? 13.438 14.758 0.26 1 94.06 102 ALA A CA 1
ATOM 781 C C . ALA A 1 102 ? 12.883 14.906 1.674 1 94.06 102 ALA A C 1
ATOM 783 O O . ALA A 1 102 ? 11.664 14.891 1.874 1 94.06 102 ALA A O 1
ATOM 784 N N . ILE A 1 103 ? 13.75 15.062 2.635 1 94.62 103 ILE A N 1
ATOM 785 C CA . ILE A 1 103 ? 13.367 15.211 4.035 1 94.62 103 ILE A CA 1
ATOM 786 C C . ILE A 1 103 ? 12.539 16.484 4.207 1 94.62 103 ILE A C 1
ATOM 788 O O . ILE A 1 103 ? 11.523 16.484 4.91 1 94.62 103 ILE A O 1
ATOM 792 N N . GLU A 1 104 ? 13 17.484 3.598 1 96.44 104 GLU A N 1
ATOM 793 C CA . GLU A 1 104 ? 12.312 18.766 3.707 1 96.44 104 GLU A CA 1
ATOM 794 C C . GLU A 1 104 ? 10.875 18.672 3.205 1 96.44 104 GLU A C 1
ATOM 796 O O . GLU A 1 104 ? 9.945 19.109 3.879 1 96.44 104 GLU A O 1
ATOM 801 N N . LEU A 1 105 ? 10.711 18.125 2.004 1 96.88 105 LEU A N 1
ATOM 802 C CA . LEU A 1 105 ? 9.367 18 1.444 1 96.88 105 LEU A CA 1
ATOM 803 C C . LEU A 1 105 ? 8.516 17.062 2.287 1 96.88 105 LEU A C 1
ATOM 805 O O . LEU A 1 105 ? 7.332 17.328 2.512 1 96.88 105 LEU A O 1
ATOM 809 N N . TYR A 1 106 ? 9.125 16.062 2.74 1 96.44 106 TYR A N 1
ATOM 810 C CA . TYR A 1 106 ? 8.43 15.141 3.627 1 96.44 106 TYR A CA 1
ATOM 811 C C . TYR A 1 106 ? 7.934 15.859 4.879 1 96.44 106 TYR A C 1
ATOM 813 O O . TYR A 1 106 ? 6.766 15.727 5.254 1 96.44 106 TYR A O 1
ATOM 821 N N . GLU A 1 107 ? 8.766 16.562 5.465 1 96.94 107 GLU A N 1
ATOM 822 C CA . GLU A 1 107 ? 8.43 17.281 6.688 1 96.94 107 GLU A CA 1
ATOM 823 C C . GLU A 1 107 ? 7.355 18.344 6.434 1 96.94 107 GLU A C 1
ATOM 825 O O . GLU A 1 107 ? 6.52 18.609 7.305 1 96.94 107 GLU A O 1
ATOM 830 N N . GLN A 1 108 ? 7.422 18.891 5.281 1 97.81 108 GLN A N 1
ATOM 831 C CA . GLN A 1 108 ? 6.391 19.875 4.934 1 97.81 108 GLN A CA 1
ATOM 832 C C . GLN A 1 108 ? 5.012 19.219 4.871 1 97.81 108 GLN A C 1
ATOM 834 O O . GLN A 1 108 ? 4.016 19.812 5.281 1 97.81 108 GLN A O 1
ATOM 839 N N . VAL A 1 109 ? 4.93 18 4.336 1 97.88 109 VAL A N 1
ATOM 840 C CA . VAL A 1 109 ? 3.664 17.281 4.309 1 97.88 109 VAL A CA 1
ATOM 841 C C . VAL A 1 109 ? 3.174 17.047 5.738 1 97.88 109 VAL A C 1
ATOM 843 O O . VAL A 1 109 ? 2.021 17.344 6.062 1 97.88 109 VAL A O 1
ATOM 846 N N . VAL A 1 110 ? 4.059 16.562 6.586 1 97.5 110 VAL A N 1
ATOM 847 C CA . VAL A 1 110 ? 3.74 16.25 7.977 1 97.5 110 VAL A CA 1
ATOM 848 C C . VAL A 1 110 ? 3.258 17.516 8.688 1 97.5 110 VAL A C 1
ATOM 850 O O . VAL A 1 110 ? 2.246 17.484 9.391 1 97.5 110 VAL A O 1
ATOM 853 N N . LYS A 1 111 ? 3.975 18.562 8.477 1 97.81 111 LYS A N 1
ATOM 854 C CA . LYS A 1 111 ? 3.629 19.844 9.094 1 97.81 111 LYS A CA 1
ATOM 855 C C . LYS A 1 111 ? 2.256 20.312 8.633 1 97.81 111 LYS A C 1
ATOM 857 O O . LYS A 1 111 ? 1.437 20.75 9.453 1 97.81 111 LYS A O 1
ATOM 862 N N . THR A 1 112 ? 2.037 20.266 7.348 1 97.94 112 THR A N 1
ATOM 863 C CA . THR A 1 112 ? 0.776 20.734 6.781 1 97.94 112 THR A CA 1
ATOM 864 C C . THR A 1 112 ? -0.396 19.938 7.336 1 97.94 112 THR A C 1
ATOM 866 O O . THR A 1 112 ? -1.424 20.5 7.711 1 97.94 112 THR A O 1
ATOM 869 N N . LEU A 1 113 ? -0.259 18.656 7.387 1 98.19 113 LEU A N 1
ATOM 870 C CA . LEU A 1 113 ? -1.295 17.797 7.961 1 98.19 113 LEU A CA 1
ATOM 871 C C . LEU A 1 113 ? -1.526 18.125 9.43 1 98.19 113 LEU A C 1
ATOM 873 O O . LEU A 1 113 ? -2.672 18.188 9.883 1 98.19 113 LEU A O 1
ATOM 877 N N . GLY A 1 114 ? -0.454 18.297 10.172 1 97.88 114 GLY A N 1
ATOM 878 C CA . GLY A 1 114 ? -0.539 18.641 11.578 1 97.88 114 GLY A CA 1
ATOM 879 C C . GLY A 1 114 ? -1.238 19.969 11.836 1 97.88 114 GLY A C 1
ATOM 880 O O . GLY A 1 114 ? -1.945 20.125 12.828 1 97.88 114 GLY A O 1
ATOM 881 N N . GLU A 1 115 ? -1.009 20.922 10.969 1 97.5 115 GLU A N 1
ATOM 882 C CA . GLU A 1 115 ? -1.661 22.219 11.086 1 97.5 115 GLU A CA 1
ATOM 883 C C . GLU A 1 115 ? -3.178 22.094 10.984 1 97.5 115 GLU A C 1
ATOM 885 O O . GLU A 1 115 ? -3.916 22.844 11.617 1 97.5 115 GLU A O 1
ATOM 890 N N . SER A 1 116 ? -3.592 21.125 10.273 1 96.19 116 SER A N 1
ATOM 891 C CA . SER A 1 116 ? -5.023 20.953 10.047 1 96.19 116 SER A CA 1
ATOM 892 C C . SER A 1 116 ? -5.641 20.047 11.102 1 96.19 116 SER A C 1
ATOM 894 O O . SER A 1 116 ? -6.742 20.297 11.586 1 96.19 116 SER A O 1
ATOM 896 N N . LEU A 1 117 ? -4.984 18.969 11.484 1 97.19 117 LEU A N 1
ATOM 897 C CA . LEU A 1 117 ? -5.57 17.938 12.328 1 97.19 117 LEU A CA 1
ATOM 898 C C . LEU A 1 117 ? -5.082 18.078 13.766 1 97.19 117 LEU A C 1
ATOM 900 O O . LEU A 1 117 ? -5.684 17.516 14.688 1 97.19 117 LEU A O 1
ATOM 904 N N . GLY A 1 118 ? -4.043 18.797 14.016 1 97.12 118 GLY A N 1
ATOM 905 C CA . GLY A 1 118 ? -3.289 18.781 15.258 1 97.12 118 GLY A CA 1
ATOM 906 C C . GLY A 1 118 ? -2.008 17.969 15.172 1 97.12 118 GLY A C 1
ATOM 907 O O . GLY A 1 118 ? -2.027 16.812 14.734 1 97.12 118 GLY A O 1
ATOM 908 N N . SER A 1 119 ? -0.925 18.594 15.539 1 96.19 119 SER A N 1
ATOM 909 C CA . SER A 1 119 ? 0.385 17.969 15.406 1 96.19 119 SER A CA 1
ATOM 910 C C . SER A 1 119 ? 0.455 16.656 16.188 1 96.19 119 SER A C 1
ATOM 912 O O . SER A 1 119 ? 1.182 15.734 15.805 1 96.19 119 SER A O 1
ATOM 914 N N . ASP A 1 120 ? -0.31 16.594 17.25 1 96.12 120 ASP A N 1
ATOM 915 C CA . ASP A 1 120 ? -0.287 15.414 18.109 1 96.12 120 ASP A CA 1
ATOM 916 C C . ASP A 1 120 ? -0.95 14.219 17.406 1 96.12 120 ASP A C 1
ATOM 918 O O . ASP A 1 120 ? -0.777 13.078 17.828 1 96.12 120 ASP A O 1
ATOM 922 N N . LYS A 1 121 ? -1.683 14.461 16.312 1 97.75 121 LYS A N 1
ATOM 923 C CA . LYS A 1 121 ? -2.404 13.414 15.609 1 97.75 121 LYS A CA 1
ATOM 924 C C . LYS A 1 121 ? -1.571 12.852 14.461 1 97.75 121 LYS A C 1
ATOM 926 O O . LYS A 1 121 ? -1.967 11.883 13.812 1 97.75 121 LYS A O 1
ATOM 931 N N . ILE A 1 122 ? -0.481 13.469 14.203 1 98.19 122 ILE A N 1
ATOM 932 C CA . ILE A 1 122 ? 0.395 13.031 13.125 1 98.19 122 ILE A CA 1
ATOM 933 C C . ILE A 1 122 ? 1.637 12.367 13.703 1 98.19 122 ILE A C 1
ATOM 935 O O . ILE A 1 122 ? 2.396 12.992 14.445 1 98.19 122 ILE A O 1
ATOM 939 N N . LYS A 1 123 ? 1.772 11.156 13.414 1 97.62 123 LYS A N 1
ATOM 940 C CA . LYS A 1 123 ? 2.947 10.383 13.82 1 97.62 123 LYS A CA 1
ATOM 941 C C . LYS A 1 123 ? 3.83 10.055 12.617 1 97.62 123 LYS A C 1
ATOM 943 O O . LYS A 1 123 ? 3.355 10.023 11.477 1 97.62 123 LYS A O 1
ATOM 948 N N . LYS A 1 124 ? 5.121 9.914 12.914 1 94.44 124 LYS A N 1
ATOM 949 C CA . LYS A 1 124 ? 6.086 9.711 11.836 1 94.44 124 LYS A CA 1
ATOM 950 C C . LYS A 1 124 ? 6.938 8.469 12.086 1 94.44 124 LYS A C 1
ATOM 952 O O . LYS A 1 124 ? 6.941 7.922 13.195 1 94.44 124 LYS A O 1
ATOM 957 N N . GLY A 1 125 ? 7.504 8 11.023 1 88.56 125 GLY A N 1
ATOM 958 C CA . GLY A 1 125 ? 8.617 7.078 11.156 1 88.56 125 GLY A CA 1
ATOM 959 C C . GLY A 1 125 ? 9.953 7.777 11.328 1 88.56 125 GLY A C 1
ATOM 960 O O . GLY A 1 125 ? 10.023 8.883 11.867 1 88.56 125 GLY A O 1
ATOM 961 N N . VAL A 1 126 ? 10.953 7.027 11.117 1 83.06 126 VAL A N 1
ATOM 962 C CA . VAL A 1 126 ? 12.305 7.578 11.164 1 83.06 126 VAL A CA 1
ATOM 963 C C . VAL A 1 126 ? 12.898 7.594 9.758 1 83.06 126 VAL A C 1
ATOM 965 O O . VAL A 1 126 ? 13.195 6.539 9.188 1 83.06 126 VAL A O 1
ATOM 968 N N . PHE A 1 127 ? 13.086 8.773 9.203 1 78.25 127 PHE A N 1
ATOM 969 C CA . PHE A 1 127 ? 13.555 8.938 7.832 1 78.25 127 PHE A CA 1
ATOM 970 C C . PHE A 1 127 ? 14.914 8.273 7.648 1 78.25 127 PHE A C 1
ATOM 972 O O . PHE A 1 127 ? 15.836 8.5 8.438 1 78.25 127 PHE A O 1
ATOM 979 N N . GLY A 1 128 ? 15.078 7.402 6.668 1 71.44 128 GLY A N 1
ATOM 980 C CA . GLY A 1 128 ? 16.344 6.785 6.293 1 71.44 128 GLY A CA 1
ATOM 981 C C . GLY A 1 128 ? 16.688 5.57 7.133 1 71.44 128 GLY A C 1
ATOM 982 O O . GLY A 1 128 ? 17.656 4.871 6.855 1 71.44 128 GLY A O 1
ATOM 983 N N . ALA A 1 129 ? 15.867 5.27 8.18 1 76.12 129 ALA A N 1
ATOM 984 C CA . ALA A 1 129 ? 16.141 4.129 9.047 1 76.12 129 ALA A CA 1
ATOM 985 C C . ALA A 1 129 ? 15.398 2.883 8.562 1 76.12 129 ALA A C 1
ATOM 987 O O . ALA A 1 129 ? 14.367 2.988 7.898 1 76.12 129 ALA A O 1
ATOM 988 N N . MET A 1 130 ? 16.047 1.766 8.859 1 80.88 130 MET A N 1
ATOM 989 C CA . MET A 1 130 ? 15.305 0.52 8.703 1 80.88 130 MET A CA 1
ATOM 990 C C . MET A 1 130 ? 14.203 0.41 9.758 1 80.88 130 MET A C 1
ATOM 992 O O . MET A 1 130 ? 14.477 0.455 10.961 1 80.88 130 MET A O 1
ATOM 996 N N . MET A 1 131 ? 13.016 0.345 9.289 1 87.88 131 MET A N 1
ATOM 997 C CA . MET A 1 131 ? 11.883 0.301 10.211 1 87.88 131 MET A CA 1
ATOM 998 C C . MET A 1 131 ? 10.891 -0.777 9.789 1 87.88 131 MET A C 1
ATOM 1000 O O . MET A 1 131 ? 10.773 -1.094 8.602 1 87.88 131 MET A O 1
ATOM 1004 N N . ASN A 1 132 ? 10.305 -1.292 10.812 1 92.19 132 ASN A N 1
ATOM 1005 C CA . ASN A 1 132 ? 9.164 -2.172 10.594 1 92.19 132 ASN A CA 1
ATOM 1006 C C . ASN A 1 132 ? 7.84 -1.443 10.82 1 92.19 132 ASN A C 1
ATOM 1008 O O . ASN A 1 132 ? 7.648 -0.806 11.859 1 92.19 132 ASN A O 1
ATOM 1012 N N . VAL A 1 133 ? 7.074 -1.452 9.812 1 94.12 133 VAL A N 1
ATOM 1013 C CA . VAL A 1 133 ? 5.754 -0.841 9.922 1 94.12 133 VAL A CA 1
ATOM 1014 C C . VAL A 1 133 ? 4.695 -1.927 10.094 1 94.12 133 VAL A C 1
ATOM 1016 O O . VAL A 1 133 ? 4.586 -2.836 9.273 1 94.12 133 VAL A O 1
ATOM 1019 N N . GLN A 1 134 ? 4.043 -1.851 11.188 1 95.06 134 GLN A N 1
ATOM 1020 C CA . GLN A 1 134 ? 2.934 -2.762 11.453 1 95.06 134 GLN A CA 1
ATOM 1021 C C . GLN A 1 134 ? 1.591 -2.049 11.32 1 95.06 134 GLN A C 1
ATOM 1023 O O . GLN A 1 134 ? 1.443 -0.905 11.758 1 95.06 134 GLN A O 1
ATOM 1028 N N . LEU A 1 135 ? 0.679 -2.717 10.648 1 93.75 135 LEU A N 1
ATOM 1029 C CA . LEU A 1 135 ? -0.645 -2.109 10.555 1 93.75 135 LEU A CA 1
ATOM 1030 C C . LEU A 1 135 ? -1.727 -3.18 10.453 1 93.75 135 LEU A C 1
ATOM 1032 O O . LEU A 1 135 ? -1.444 -4.32 10.078 1 93.75 135 LEU A O 1
ATOM 1036 N N . VAL A 1 136 ? -2.844 -2.838 10.938 1 94.69 136 VAL A N 1
ATOM 1037 C CA . VAL A 1 136 ? -4.07 -3.588 10.695 1 94.69 136 VAL A CA 1
ATOM 1038 C C . VAL A 1 136 ? -5.035 -2.748 9.859 1 94.69 136 VAL A C 1
ATOM 1040 O O . VAL A 1 136 ? -5.574 -1.75 10.344 1 94.69 136 VAL A O 1
ATOM 1043 N N . ASN A 1 137 ? -5.16 -3.182 8.633 1 93.38 137 ASN A N 1
ATOM 1044 C CA . ASN A 1 137 ? -6.094 -2.471 7.766 1 93.38 137 ASN A CA 1
ATOM 1045 C C . ASN A 1 137 ? -7.539 -2.721 8.18 1 93.38 137 ASN A C 1
ATOM 1047 O O . ASN A 1 137 ? -7.863 -3.779 8.719 1 93.38 137 ASN A O 1
ATOM 1051 N N . ASN A 1 138 ? -8.383 -1.767 7.965 1 87.19 138 ASN A N 1
ATOM 1052 C CA . ASN A 1 138 ? -9.82 -1.866 8.188 1 87.19 138 ASN A CA 1
ATOM 1053 C C . ASN A 1 138 ? -10.578 -2.018 6.871 1 87.19 138 ASN A C 1
ATOM 1055 O O . ASN A 1 138 ? -10.781 -1.04 6.152 1 87.19 138 ASN A O 1
ATOM 1059 N N . GLY A 1 139 ? -11 -3.262 6.512 1 77.06 139 GLY A N 1
ATOM 1060 C CA . GLY A 1 139 ? -11.711 -3.441 5.254 1 77.06 139 GLY A CA 1
ATOM 1061 C C . GLY A 1 139 ? -11.117 -4.535 4.383 1 77.06 139 GLY A C 1
ATOM 1062 O O . GLY A 1 139 ? -11.68 -5.625 4.281 1 77.06 139 GLY A O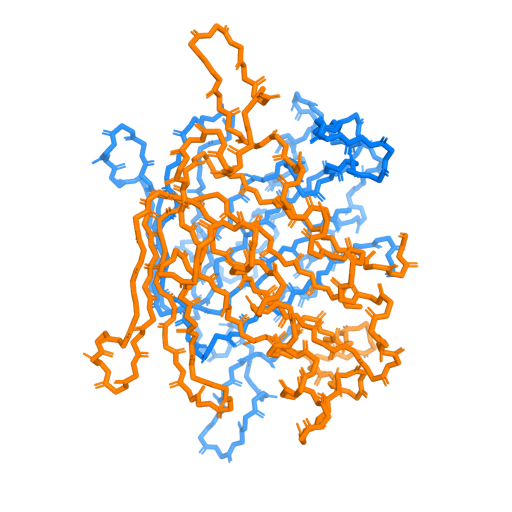 1
ATOM 1063 N N . PRO A 1 140 ? -9.984 -4.266 3.807 1 90.06 140 PRO A N 1
ATOM 1064 C CA . PRO A 1 140 ? -9.008 -3.18 3.699 1 90.06 140 PRO A CA 1
ATOM 1065 C C . PRO A 1 140 ? -9.445 -2.094 2.715 1 90.06 140 PRO A C 1
ATOM 1067 O O . PRO A 1 140 ? -10.195 -2.371 1.774 1 90.06 140 PRO A O 1
ATOM 1070 N N . VAL A 1 141 ? -9.102 -0.893 2.934 1 93.69 141 VAL A N 1
ATOM 1071 C CA . VAL A 1 141 ? -9.258 0.254 2.045 1 93.69 141 VAL A CA 1
ATOM 1072 C C . VAL A 1 141 ? -7.895 0.892 1.783 1 93.69 141 VAL A C 1
ATOM 1074 O O . VAL A 1 141 ? -7.223 1.342 2.715 1 93.69 141 VAL A O 1
ATOM 1077 N N . THR A 1 142 ? -7.453 0.853 0.578 1 96.44 142 THR A N 1
ATOM 1078 C CA . THR A 1 142 ? -6.18 1.439 0.172 1 96.44 142 THR A CA 1
ATOM 1079 C C . THR A 1 142 ? -6.355 2.312 -1.067 1 96.44 142 THR A C 1
ATOM 1081 O O . THR A 1 142 ? -6.898 1.862 -2.078 1 96.44 142 THR A O 1
ATOM 1084 N N . ILE A 1 143 ? -5.914 3.527 -0.989 1 97.38 143 ILE A N 1
ATOM 1085 C CA . ILE A 1 143 ? -5.996 4.484 -2.086 1 97.38 143 ILE A CA 1
ATOM 1086 C C . ILE A 1 143 ? -4.59 4.82 -2.586 1 97.38 143 ILE A C 1
ATOM 1088 O O . ILE A 1 143 ? -3.678 5.039 -1.787 1 97.38 143 ILE A O 1
ATOM 1092 N N . LEU A 1 144 ? -4.465 4.785 -3.9 1 97.19 144 LEU A N 1
ATOM 1093 C CA . LEU A 1 144 ? -3.246 5.273 -4.539 1 97.19 144 LEU A CA 1
ATOM 1094 C C . LEU A 1 144 ? -3.428 6.707 -5.027 1 97.19 144 LEU A C 1
ATOM 1096 O O . LEU A 1 144 ? -4.43 7.023 -5.676 1 97.19 144 LEU A O 1
ATOM 1100 N N . TYR A 1 145 ? -2.498 7.543 -4.68 1 96.88 145 TYR A N 1
ATOM 1101 C CA . TYR A 1 145 ? -2.559 8.93 -5.121 1 96.88 145 TYR A CA 1
ATOM 1102 C C . TYR A 1 145 ? -1.209 9.391 -5.656 1 96.88 145 TYR A C 1
ATOM 1104 O O . TYR A 1 145 ? -0.168 9.117 -5.055 1 96.88 145 TYR A O 1
ATOM 1112 N N . ASP A 1 146 ? -1.178 9.961 -6.75 1 96.25 146 ASP A N 1
ATOM 1113 C CA . ASP A 1 146 ? -0.024 10.555 -7.418 1 96.25 146 ASP A CA 1
ATOM 1114 C C . ASP A 1 146 ? -0.311 12 -7.832 1 96.25 146 ASP A C 1
ATOM 1116 O O . ASP A 1 146 ? -1.179 12.25 -8.672 1 96.25 146 ASP A O 1
ATOM 1120 N N . THR A 1 147 ? 0.44 12.906 -7.258 1 96.12 147 THR A N 1
ATOM 1121 C CA . THR A 1 147 ? 0.179 14.328 -7.492 1 96.12 147 THR A CA 1
ATOM 1122 C C . THR A 1 147 ? 0.429 14.688 -8.953 1 96.12 147 THR A C 1
ATOM 1124 O O . THR A 1 147 ? 0.02 15.758 -9.414 1 96.12 147 THR A O 1
ATOM 1127 N N . LYS A 1 148 ? 1.073 13.812 -9.75 1 92.94 148 LYS A N 1
ATOM 1128 C CA . LYS A 1 148 ? 1.369 14.086 -11.156 1 92.94 148 LYS A CA 1
ATOM 1129 C C . LYS A 1 148 ? 0.266 13.562 -12.062 1 92.94 148 LYS A C 1
ATOM 1131 O O . LYS A 1 148 ? 0.282 13.805 -13.273 1 92.94 148 LYS A O 1
ATOM 1136 N N . GLU A 1 149 ? -0.585 12.789 -11.531 1 84 149 GLU A N 1
ATOM 1137 C CA . GLU A 1 149 ? -1.716 12.281 -12.305 1 84 149 GLU A CA 1
ATOM 1138 C C . GLU A 1 149 ? -2.959 13.141 -12.094 1 84 149 GLU A C 1
ATOM 1140 O O . GLU A 1 149 ? -3.145 13.727 -11.023 1 84 149 GLU A O 1
ATOM 1145 N N . MET B 1 1 ? -4.508 -3.889 -14.406 1 97.25 1 MET B N 1
ATOM 1146 C CA . MET B 1 1 ? -4.402 -4.523 -13.094 1 97.25 1 MET B CA 1
ATOM 1147 C C . MET B 1 1 ? -3.357 -3.822 -12.234 1 97.25 1 MET B C 1
ATOM 1149 O O . MET B 1 1 ? -2.246 -3.557 -12.695 1 97.25 1 MET B O 1
ATOM 1153 N N . LYS B 1 2 ? -3.775 -3.422 -11 1 97.62 2 LYS B N 1
ATOM 1154 C CA . LYS B 1 2 ? -2.885 -2.699 -10.094 1 97.62 2 LYS B CA 1
ATOM 1155 C C . LYS B 1 2 ? -2.537 -3.547 -8.875 1 97.62 2 LYS B C 1
ATOM 1157 O O . LYS B 1 2 ? -3.391 -4.266 -8.344 1 97.62 2 LYS B O 1
ATOM 1162 N N . ALA B 1 3 ? -1.298 -3.422 -8.469 1 98.06 3 ALA B N 1
ATOM 1163 C CA . ALA B 1 3 ? -0.863 -4.164 -7.289 1 98.06 3 ALA B CA 1
ATOM 1164 C C . ALA B 1 3 ? 0.018 -3.303 -6.391 1 98.06 3 ALA B C 1
ATOM 1166 O O . ALA B 1 3 ? 0.854 -2.539 -6.879 1 98.06 3 ALA B O 1
ATOM 1167 N N . VAL B 1 4 ? -0.272 -3.299 -5.168 1 97.94 4 VAL B N 1
ATOM 1168 C CA . VAL B 1 4 ? 0.647 -2.836 -4.133 1 97.94 4 VAL B CA 1
ATOM 1169 C C . VAL B 1 4 ? 1.389 -4.027 -3.531 1 97.94 4 VAL B C 1
ATOM 1171 O O . VAL B 1 4 ? 0.797 -4.836 -2.814 1 97.94 4 VAL B O 1
ATOM 1174 N N . ILE B 1 5 ? 2.629 -4.129 -3.826 1 98.12 5 ILE B N 1
ATOM 1175 C CA . ILE B 1 5 ? 3.453 -5.246 -3.383 1 98.12 5 ILE B CA 1
ATOM 1176 C C . ILE B 1 5 ? 4.305 -4.82 -2.189 1 98.12 5 ILE B C 1
ATOM 1178 O O . ILE B 1 5 ? 5.191 -3.973 -2.324 1 98.12 5 ILE B O 1
ATOM 1182 N N . GLN B 1 6 ? 4.051 -5.438 -1.062 1 97.56 6 GLN B N 1
ATOM 1183 C CA . GLN B 1 6 ? 4.762 -5.07 0.16 1 97.56 6 GLN B CA 1
ATOM 1184 C C . GLN B 1 6 ? 5.613 -6.23 0.671 1 97.56 6 GLN B C 1
ATOM 1186 O O . GLN B 1 6 ? 5.105 -7.336 0.871 1 97.56 6 GLN B O 1
ATOM 1191 N N . ARG B 1 7 ? 6.855 -6 0.83 1 97.31 7 ARG B N 1
ATOM 1192 C CA . ARG B 1 7 ? 7.715 -6.969 1.498 1 97.31 7 ARG B CA 1
ATOM 1193 C C . ARG B 1 7 ? 7.391 -7.059 2.984 1 97.31 7 ARG B C 1
ATOM 1195 O O . ARG B 1 7 ? 7.398 -6.047 3.689 1 97.31 7 ARG B O 1
ATOM 1202 N N . VAL B 1 8 ? 7.164 -8.344 3.486 1 97.31 8 VAL B N 1
ATOM 1203 C CA . VAL B 1 8 ? 6.664 -8.438 4.855 1 97.31 8 VAL B CA 1
ATOM 1204 C C . VAL B 1 8 ? 7.449 -9.5 5.621 1 97.31 8 VAL B C 1
ATOM 1206 O O . VAL B 1 8 ? 7.957 -10.453 5.027 1 97.31 8 VAL B O 1
ATOM 1209 N N . LEU B 1 9 ? 7.512 -9.258 6.898 1 96.12 9 LEU B N 1
ATOM 1210 C CA . LEU B 1 9 ? 7.98 -10.305 7.801 1 96.12 9 LEU B CA 1
ATOM 1211 C C . LEU B 1 9 ? 6.891 -11.344 8.039 1 96.12 9 LEU B C 1
ATOM 1213 O O . LEU B 1 9 ? 7.184 -12.539 8.172 1 96.12 9 LEU B O 1
ATOM 1217 N N . ASN B 1 10 ? 5.773 -10.922 8.117 1 97.38 10 ASN B N 1
ATOM 1218 C CA . ASN B 1 10 ? 4.566 -11.734 8.227 1 97.38 10 ASN B CA 1
ATOM 1219 C C . ASN B 1 10 ? 3.318 -10.938 7.867 1 97.38 10 ASN B C 1
ATOM 1221 O O . ASN B 1 10 ? 3.342 -9.703 7.871 1 97.38 10 ASN B O 1
ATOM 1225 N N . ALA B 1 11 ? 2.262 -11.57 7.508 1 97.12 11 ALA B N 1
ATOM 1226 C CA . ALA B 1 11 ? 0.963 -10.977 7.188 1 97.12 11 ALA B CA 1
ATOM 1227 C C . ALA B 1 11 ? -0.166 -11.977 7.426 1 97.12 11 ALA B C 1
ATOM 1229 O O . ALA B 1 11 ? 0.048 -13.188 7.375 1 97.12 11 ALA B O 1
ATOM 1230 N N . SER B 1 12 ? -1.297 -11.453 7.719 1 97 12 SER B N 1
ATOM 1231 C CA . SER B 1 12 ? -2.439 -12.336 7.949 1 97 12 SER B CA 1
ATOM 1232 C C . SER B 1 12 ? -3.752 -11.633 7.625 1 97 12 SER B C 1
ATOM 1234 O O . SER B 1 12 ? -3.807 -10.398 7.578 1 97 12 SER B O 1
ATOM 1236 N N . VAL B 1 13 ? -4.723 -12.375 7.367 1 95.31 13 VAL B N 1
ATOM 1237 C CA . VAL B 1 13 ? -6.082 -11.898 7.133 1 95.31 13 VAL B CA 1
ATOM 1238 C C . VAL B 1 13 ? -7.023 -12.508 8.172 1 95.31 13 VAL B C 1
ATOM 1240 O O . VAL B 1 13 ? -6.969 -13.703 8.445 1 95.31 13 VAL B O 1
ATOM 1243 N N . SER B 1 14 ? -7.801 -11.664 8.734 1 93.94 14 SER B N 1
ATOM 1244 C CA . SER B 1 14 ? -8.812 -12.117 9.68 1 93.94 14 SER B CA 1
ATOM 1245 C C . SER B 1 14 ? -10.211 -11.695 9.242 1 93.94 14 SER B C 1
ATOM 1247 O O . SER B 1 14 ? -10.391 -10.602 8.703 1 93.94 14 SER B O 1
ATOM 1249 N N . VAL B 1 15 ? -11.133 -12.555 9.422 1 89.12 15 VAL B N 1
ATOM 1250 C CA . VAL B 1 15 ? -12.555 -12.305 9.234 1 89.12 15 VAL B CA 1
ATOM 1251 C C . VAL B 1 15 ? -13.305 -12.578 10.539 1 89.12 15 VAL B C 1
ATOM 1253 O O . VAL B 1 15 ? -13.156 -13.648 11.133 1 89.12 15 VAL B O 1
ATOM 1256 N N . ASP B 1 16 ? -14.062 -11.625 10.977 1 87.19 16 ASP B N 1
ATOM 1257 C CA . ASP B 1 16 ? -14.75 -11.758 12.258 1 87.19 16 ASP B CA 1
ATOM 1258 C C . ASP B 1 16 ? -13.773 -12.141 13.367 1 87.19 16 ASP B C 1
ATOM 1260 O O . ASP B 1 16 ? -14 -13.109 14.094 1 87.19 16 ASP B O 1
ATOM 1264 N N . ASP B 1 17 ? -12.578 -11.586 13.297 1 85.38 17 ASP B N 1
ATOM 1265 C CA . ASP B 1 17 ? -11.523 -11.672 14.305 1 85.38 17 ASP B CA 1
ATOM 1266 C C . ASP B 1 17 ? -10.906 -13.07 14.328 1 85.38 17 ASP B C 1
ATOM 1268 O O . ASP B 1 17 ? -10.289 -13.469 15.32 1 85.38 17 ASP B O 1
ATOM 1272 N N . LYS B 1 18 ? -11.164 -13.867 13.312 1 91.25 18 LYS B N 1
ATOM 1273 C CA . LYS B 1 18 ? -10.516 -15.156 13.141 1 91.25 18 LYS B CA 1
ATOM 1274 C C . LYS B 1 18 ? -9.547 -15.133 11.953 1 91.25 18 LYS B C 1
ATOM 1276 O O . LYS B 1 18 ? -9.914 -14.695 10.859 1 91.25 18 LYS B O 1
ATOM 1281 N N . ILE B 1 19 ? -8.367 -15.539 12.234 1 92.94 19 ILE B N 1
ATOM 1282 C CA . ILE B 1 19 ? -7.367 -15.578 11.18 1 92.94 19 ILE B CA 1
ATOM 1283 C C . ILE B 1 19 ? -7.746 -16.641 10.148 1 92.94 19 ILE B C 1
ATOM 1285 O O . ILE B 1 19 ? -7.957 -17.797 10.5 1 92.94 19 ILE B O 1
ATOM 1289 N N . VAL B 1 20 ? -7.883 -16.312 8.93 1 92.06 20 VAL B N 1
ATOM 1290 C CA . VAL B 1 20 ? -8.266 -17.266 7.887 1 92.06 20 VAL B CA 1
ATOM 1291 C C . VAL B 1 20 ? -7.051 -17.609 7.035 1 92.06 20 VAL B C 1
ATOM 1293 O O . VAL B 1 20 ? -7.02 -18.672 6.391 1 92.06 20 VAL B O 1
ATOM 1296 N N . SER B 1 21 ? -6.059 -16.766 6.992 1 95.69 21 SER B N 1
ATOM 1297 C CA . SER B 1 21 ? -4.812 -17.031 6.277 1 95.69 21 SER B CA 1
ATOM 1298 C C . SER B 1 21 ? -3.666 -16.203 6.863 1 95.69 21 SER B C 1
ATOM 1300 O O . SER B 1 21 ? -3.887 -15.133 7.422 1 95.69 21 SER B O 1
ATOM 1302 N N . ALA B 1 22 ? -2.521 -16.766 6.777 1 97.25 22 ALA B N 1
ATOM 1303 C CA . ALA B 1 22 ? -1.331 -16.094 7.285 1 97.25 22 ALA B CA 1
ATOM 1304 C C . ALA B 1 22 ? -0.079 -16.562 6.547 1 97.25 22 ALA B C 1
ATOM 1306 O O . ALA B 1 22 ? -0.018 -17.688 6.07 1 97.25 22 ALA B O 1
ATOM 1307 N N . ILE B 1 23 ? 0.813 -15.688 6.457 1 97.94 23 ILE B N 1
ATOM 1308 C CA . ILE B 1 23 ? 2.107 -16.031 5.875 1 97.94 23 ILE B CA 1
ATOM 1309 C C . ILE B 1 23 ? 3.229 -15.484 6.754 1 97.94 23 ILE B C 1
ATOM 1311 O O . ILE B 1 23 ? 3.008 -14.562 7.547 1 97.94 23 ILE B O 1
ATOM 1315 N N . GLN B 1 24 ? 4.336 -16.094 6.602 1 96.81 24 GLN B N 1
ATOM 1316 C CA . GLN B 1 24 ? 5.555 -15.5 7.148 1 96.81 24 GLN B CA 1
ATOM 1317 C C . GLN B 1 24 ? 6.262 -14.633 6.105 1 96.81 24 GLN B C 1
ATOM 1319 O O . GLN B 1 24 ? 5.621 -13.82 5.43 1 96.81 24 GLN B O 1
ATOM 1324 N N . GLN B 1 25 ? 7.531 -14.781 5.902 1 97.44 25 GLN B N 1
ATOM 1325 C CA . GLN B 1 25 ? 8.305 -13.883 5.055 1 97.44 25 GLN B CA 1
ATOM 1326 C C . GLN B 1 25 ? 7.852 -13.969 3.6 1 97.44 25 GLN B C 1
ATOM 1328 O O . GLN B 1 25 ? 7.684 -15.07 3.062 1 97.44 25 GLN B O 1
ATOM 1333 N N . GLY B 1 26 ? 7.637 -12.852 3.01 1 98.12 26 GLY B N 1
ATOM 1334 C CA . GLY B 1 26 ? 7.289 -12.805 1.6 1 98.12 26 GLY B CA 1
ATOM 1335 C C . GLY B 1 26 ? 6.609 -11.516 1.195 1 98.12 26 GLY B C 1
ATOM 1336 O O . GLY B 1 26 ? 7.07 -10.43 1.549 1 98.12 26 GLY B O 1
ATOM 1337 N N . TYR B 1 27 ? 5.496 -11.672 0.355 1 98.62 27 TYR B N 1
ATOM 1338 C CA . TYR B 1 27 ? 4.777 -10.492 -0.129 1 98.62 27 TYR B CA 1
ATOM 1339 C C . TYR B 1 27 ? 3.354 -10.469 0.409 1 98.62 27 TYR B C 1
ATOM 1341 O O . TYR B 1 27 ? 2.658 -11.484 0.393 1 98.62 27 TYR B O 1
ATOM 1349 N N . CYS B 1 28 ? 2.977 -9.398 0.935 1 98.06 28 CYS B N 1
ATOM 1350 C CA . CYS B 1 28 ? 1.56 -9.062 1.007 1 98.06 28 CYS B CA 1
ATOM 1351 C C . CYS B 1 28 ? 1.148 -8.18 -0.164 1 98.06 28 CYS B C 1
ATOM 1353 O O . CYS B 1 28 ? 1.625 -7.051 -0.291 1 98.06 28 CYS B O 1
ATOM 1355 N N . ILE B 1 29 ? 0.276 -8.695 -0.991 1 98.12 29 ILE B N 1
ATOM 1356 C CA . ILE B 1 29 ? -0.098 -8.008 -2.221 1 98.12 29 ILE B CA 1
ATOM 1357 C C . ILE B 1 29 ? -1.562 -7.578 -2.146 1 98.12 29 ILE B C 1
ATOM 1359 O O . ILE B 1 29 ? -2.445 -8.398 -1.9 1 98.12 29 ILE B O 1
ATOM 1363 N N . LEU B 1 30 ? -1.776 -6.312 -2.225 1 96.62 30 LEU B N 1
ATOM 1364 C CA . LEU B 1 30 ? -3.109 -5.793 -2.514 1 96.62 30 LEU B CA 1
ATOM 1365 C C . LEU B 1 30 ? -3.34 -5.691 -4.016 1 96.62 30 LEU B C 1
ATOM 1367 O O . LEU B 1 30 ? -2.623 -4.969 -4.711 1 96.62 30 LEU B O 1
ATOM 1371 N N . LEU B 1 31 ? -4.32 -6.406 -4.488 1 96.88 31 LEU B N 1
ATOM 1372 C CA . LEU B 1 31 ? -4.523 -6.547 -5.926 1 96.88 31 LEU B CA 1
ATOM 1373 C C . LEU B 1 31 ? -5.844 -5.914 -6.352 1 96.88 31 LEU B C 1
ATOM 1375 O O . LEU B 1 31 ? -6.906 -6.277 -5.84 1 96.88 31 LEU B O 1
ATOM 1379 N N . GLY B 1 32 ? -5.762 -4.953 -7.25 1 96.75 32 GLY B N 1
ATOM 1380 C CA . GLY B 1 32 ? -6.938 -4.355 -7.859 1 96.75 32 GLY B CA 1
ATOM 1381 C C . GLY B 1 32 ? -7.133 -4.766 -9.305 1 96.75 32 GLY B C 1
ATOM 1382 O O . GLY B 1 32 ? -6.258 -4.543 -10.148 1 96.75 32 GLY B O 1
ATOM 1383 N N . VAL B 1 33 ? -8.305 -5.344 -9.547 1 97.06 33 VAL B N 1
ATOM 1384 C CA . VAL B 1 33 ? -8.648 -5.73 -10.914 1 97.06 33 VAL B CA 1
ATOM 1385 C C . VAL B 1 33 ? -9.469 -4.625 -11.57 1 97.06 33 VAL B C 1
ATOM 1387 O O . VAL B 1 33 ? -10.531 -4.254 -11.078 1 97.06 33 VAL B O 1
ATOM 1390 N N . GLY B 1 34 ? -8.969 -4.141 -12.664 1 96.94 34 GLY B N 1
ATOM 1391 C CA . GLY B 1 34 ? -9.648 -3.074 -13.383 1 96.94 34 GLY B CA 1
ATOM 1392 C C . GLY B 1 34 ? -10.672 -3.582 -14.383 1 96.94 34 GLY B C 1
ATOM 1393 O O . GLY B 1 34 ? -10.57 -4.715 -14.852 1 96.94 34 GLY B O 1
ATOM 1394 N N . SER B 1 35 ? -11.555 -2.705 -14.789 1 95.81 35 SER B N 1
ATOM 1395 C CA . SER B 1 35 ? -12.664 -3.059 -15.656 1 95.81 35 SER B CA 1
ATOM 1396 C C . SER B 1 35 ? -12.172 -3.488 -17.031 1 95.81 35 SER B C 1
ATOM 1398 O O . SER B 1 35 ? -12.844 -4.246 -17.734 1 95.81 35 SER B O 1
ATOM 1400 N N . ASP B 1 36 ? -11.039 -3.113 -17.438 1 95.75 36 ASP B N 1
ATOM 1401 C CA . ASP B 1 36 ? -10.523 -3.424 -18.766 1 95.75 36 ASP B CA 1
ATOM 1402 C C . ASP B 1 36 ? -9.422 -4.477 -18.688 1 95.75 36 ASP B C 1
ATOM 1404 O O . ASP B 1 36 ? -8.734 -4.73 -19.688 1 95.75 36 ASP B O 1
ATOM 1408 N N . ASP B 1 37 ? -9.211 -5.039 -17.594 1 97.38 37 ASP B N 1
ATOM 1409 C CA . ASP B 1 37 ? -8.148 -6.035 -17.453 1 97.38 37 ASP B CA 1
ATOM 1410 C C . ASP B 1 37 ? -8.5 -7.32 -18.188 1 97.38 37 ASP B C 1
ATOM 1412 O O . ASP B 1 37 ? -9.672 -7.672 -18.328 1 97.38 37 ASP B O 1
ATOM 1416 N N . THR B 1 38 ? -7.516 -8 -18.719 1 96.81 38 THR B N 1
ATOM 1417 C CA . THR B 1 38 ? -7.625 -9.258 -19.453 1 96.81 38 THR B CA 1
ATOM 1418 C C . THR B 1 38 ? -6.645 -10.289 -18.922 1 96.81 38 THR B C 1
ATOM 1420 O O . THR B 1 38 ? -5.832 -9.984 -18.047 1 96.81 38 THR B O 1
ATOM 1423 N N . PRO B 1 39 ? -6.699 -11.477 -19.422 1 97.44 39 PRO B N 1
ATOM 1424 C CA . PRO B 1 39 ? -5.738 -12.5 -19 1 97.44 39 PRO B CA 1
ATOM 1425 C C . PRO B 1 39 ? -4.293 -12.102 -19.281 1 97.44 39 PRO B C 1
ATOM 1427 O O . PRO B 1 39 ? -3.375 -12.562 -18.609 1 97.44 39 PRO B O 1
ATOM 1430 N N . GLU B 1 40 ? -4.164 -11.25 -20.234 1 97.81 40 GLU B N 1
ATOM 1431 C CA . GLU B 1 40 ? -2.818 -10.75 -20.5 1 97.81 40 GLU B CA 1
ATOM 1432 C C . GLU B 1 40 ? -2.275 -9.977 -19.297 1 97.81 40 GLU B C 1
ATOM 1434 O O . GLU B 1 40 ? -1.082 -10.047 -19 1 97.81 40 GLU B O 1
ATOM 1439 N N . ASP B 1 41 ? -3.121 -9.234 -18.625 1 97.94 41 ASP B N 1
ATOM 1440 C CA . ASP B 1 41 ? -2.719 -8.5 -17.438 1 97.94 41 ASP B CA 1
ATOM 1441 C C . ASP B 1 41 ? -2.336 -9.453 -16.312 1 97.94 41 ASP B C 1
ATOM 1443 O O . ASP B 1 41 ? -1.416 -9.172 -15.539 1 97.94 41 ASP B O 1
ATOM 1447 N N . VAL B 1 42 ? -3.006 -10.562 -16.266 1 98.12 42 VAL B N 1
ATOM 1448 C CA . VAL B 1 42 ? -2.703 -11.586 -15.273 1 98.12 42 VAL B CA 1
ATOM 1449 C C . VAL B 1 42 ? -1.273 -12.086 -15.469 1 98.12 42 VAL B C 1
ATOM 1451 O O . VAL B 1 42 ? -0.5 -12.164 -14.516 1 98.12 42 VAL B O 1
ATOM 1454 N N . THR B 1 43 ? -1.005 -12.391 -16.703 1 97.69 43 THR B N 1
ATOM 1455 C CA . THR B 1 43 ? 0.314 -12.914 -17.047 1 97.69 43 THR B CA 1
ATOM 1456 C C . THR B 1 43 ? 1.398 -11.875 -16.75 1 97.69 43 THR B C 1
ATOM 1458 O O . THR B 1 43 ? 2.416 -12.195 -16.125 1 97.69 43 THR B O 1
ATOM 1461 N N . LYS B 1 44 ? 1.143 -10.695 -17.172 1 96.81 44 LYS B N 1
ATOM 1462 C CA . LYS B 1 44 ? 2.104 -9.617 -16.969 1 96.81 44 LYS B CA 1
ATOM 1463 C C . LYS B 1 44 ? 2.375 -9.383 -15.484 1 96.81 44 LYS B C 1
ATOM 1465 O O . LYS B 1 44 ? 3.531 -9.312 -15.07 1 96.81 44 LYS B O 1
ATOM 1470 N N . LEU B 1 45 ? 1.379 -9.297 -14.719 1 97.81 45 LEU B N 1
ATOM 1471 C CA . LEU B 1 45 ? 1.509 -9.031 -13.297 1 97.81 45 LEU B CA 1
ATOM 1472 C C . LEU B 1 45 ? 2.207 -10.188 -12.586 1 97.81 45 LEU B C 1
ATOM 1474 O O . LEU B 1 45 ? 3.125 -9.969 -11.797 1 97.81 45 LEU B O 1
ATOM 1478 N N . SER B 1 46 ? 1.74 -11.406 -12.859 1 98 46 SER B N 1
ATOM 1479 C CA . SER B 1 46 ? 2.309 -12.578 -12.203 1 98 46 SER B CA 1
ATOM 1480 C C . SER B 1 46 ? 3.799 -12.703 -12.492 1 98 46 SER B C 1
ATOM 1482 O O . SER B 1 46 ? 4.594 -12.969 -11.586 1 98 46 SER B O 1
ATOM 1484 N N . ASN B 1 47 ? 4.125 -12.516 -13.734 1 96.88 47 ASN B N 1
ATOM 1485 C CA . ASN B 1 47 ? 5.531 -12.57 -14.117 1 96.88 47 ASN B CA 1
ATOM 1486 C C . ASN B 1 47 ? 6.359 -11.523 -13.375 1 96.88 47 ASN B C 1
ATOM 1488 O O . ASN B 1 47 ? 7.461 -11.812 -12.906 1 96.88 47 ASN B O 1
ATOM 1492 N N . LYS B 1 48 ? 5.824 -10.359 -13.289 1 97.25 48 LYS B N 1
ATOM 1493 C CA . LYS B 1 48 ? 6.535 -9.289 -12.594 1 97.25 48 LYS B CA 1
ATOM 1494 C C . LYS B 1 48 ? 6.75 -9.633 -11.125 1 97.25 48 LYS B C 1
ATOM 1496 O O . LYS B 1 48 ? 7.863 -9.5 -10.602 1 97.25 48 LYS B O 1
ATOM 1501 N N . ILE B 1 49 ? 5.719 -10.086 -10.469 1 97.56 49 ILE B N 1
ATOM 1502 C CA . ILE B 1 49 ? 5.777 -10.43 -9.055 1 97.56 49 ILE B CA 1
ATOM 1503 C C . ILE B 1 49 ? 6.863 -11.477 -8.82 1 97.56 49 ILE B C 1
ATOM 1505 O O . ILE B 1 49 ? 7.648 -11.367 -7.875 1 97.56 49 ILE B O 1
ATOM 1509 N N . LEU B 1 50 ? 6.961 -12.438 -9.664 1 97.56 50 LEU B N 1
ATOM 1510 C CA . LEU B 1 50 ? 7.867 -13.57 -9.5 1 97.56 50 LEU B CA 1
ATOM 1511 C C . LEU B 1 50 ? 9.312 -13.164 -9.773 1 97.56 50 LEU B C 1
ATOM 1513 O O . LEU B 1 50 ? 10.242 -13.719 -9.188 1 97.56 50 LEU B O 1
ATOM 1517 N N . LYS B 1 51 ? 9.469 -12.164 -10.586 1 96.81 51 LYS B N 1
ATOM 1518 C CA . LYS B 1 51 ? 10.805 -11.812 -11.039 1 96.81 51 LYS B CA 1
ATOM 1519 C C . LYS B 1 51 ? 11.406 -10.703 -10.18 1 96.81 51 LYS B C 1
ATOM 1521 O O . LYS B 1 51 ? 12.625 -10.492 -10.195 1 96.81 51 LYS B O 1
ATOM 1526 N N . LEU B 1 52 ? 10.633 -9.953 -9.508 1 97.06 52 LEU B N 1
ATOM 1527 C CA . LEU B 1 52 ? 11.094 -8.812 -8.727 1 97.06 52 LEU B CA 1
ATOM 1528 C C . LEU B 1 52 ? 12.148 -9.234 -7.711 1 97.06 52 LEU B C 1
ATOM 1530 O O . LEU B 1 52 ? 11.977 -10.227 -7 1 97.06 52 LEU B O 1
ATOM 1534 N N . LYS B 1 53 ? 13.219 -8.555 -7.672 1 96.62 53 LYS B N 1
ATOM 1535 C CA . LYS B 1 53 ? 14.273 -8.773 -6.684 1 96.62 53 LYS B CA 1
ATOM 1536 C C . LYS B 1 53 ? 14.172 -7.766 -5.539 1 96.62 53 LYS B C 1
ATOM 1538 O O . LYS B 1 53 ? 14.812 -6.715 -5.57 1 96.62 53 LYS B O 1
ATOM 1543 N N . LEU B 1 54 ? 13.375 -8.141 -4.551 1 96.06 54 LEU B N 1
ATOM 1544 C CA . LEU B 1 54 ? 13.117 -7.215 -3.455 1 96.06 54 LEU B CA 1
ATOM 1545 C C . LEU B 1 54 ? 13.773 -7.703 -2.166 1 96.06 54 LEU B C 1
ATOM 1547 O O . LEU B 1 54 ? 13.641 -7.07 -1.118 1 96.06 54 LEU B O 1
ATOM 1551 N N . PHE B 1 55 ? 14.469 -8.797 -2.223 1 95.94 55 PHE B N 1
ATOM 1552 C CA . PHE B 1 55 ? 15.141 -9.352 -1.057 1 95.94 55 PHE B CA 1
ATOM 1553 C C . PHE B 1 55 ? 16.656 -9.297 -1.23 1 95.94 55 PHE B C 1
ATOM 1555 O O . PHE B 1 55 ? 17.156 -9.188 -2.354 1 95.94 55 PHE B O 1
ATOM 1562 N N . ASP B 1 56 ? 17.2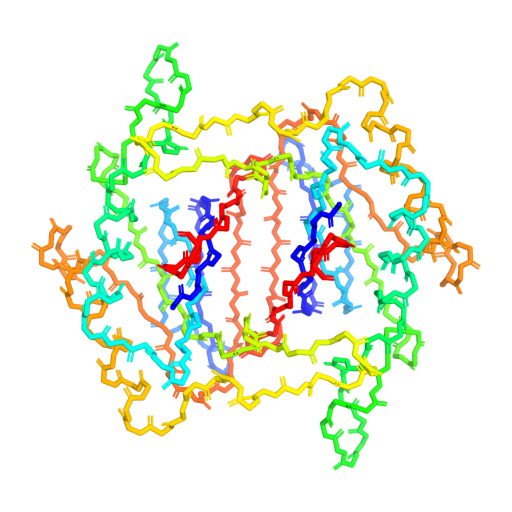19 -9.305 -0.041 1 92.25 56 ASP B N 1
ATOM 1563 C CA . ASP B 1 56 ? 18.688 -9.25 -0.048 1 92.25 56 ASP B CA 1
ATOM 1564 C C . ASP B 1 56 ? 19.281 -10.648 -0.124 1 92.25 56 ASP B C 1
ATOM 1566 O O . ASP B 1 56 ? 18.656 -11.625 0.281 1 92.25 56 ASP B O 1
ATOM 1570 N N . ASN B 1 57 ? 20.406 -10.633 -0.768 1 90.56 57 ASN B N 1
ATOM 1571 C CA . ASN B 1 57 ? 21.219 -11.82 -0.545 1 90.56 57 ASN B CA 1
ATOM 1572 C C . ASN B 1 57 ? 22.359 -11.547 0.444 1 90.56 57 ASN B C 1
ATOM 1574 O O . ASN B 1 57 ? 22.359 -10.523 1.125 1 90.56 57 ASN B O 1
ATOM 1578 N N . ALA B 1 58 ? 23.156 -12.547 0.698 1 86.62 58 ALA B N 1
ATOM 1579 C CA . ALA B 1 58 ? 24.203 -12.453 1.723 1 86.62 58 ALA B CA 1
ATOM 1580 C C . ALA B 1 58 ? 25.125 -11.273 1.459 1 86.62 58 ALA B C 1
ATOM 1582 O O . ALA B 1 58 ? 25.672 -10.695 2.395 1 86.62 58 ALA B O 1
ATOM 1583 N N . GLU B 1 59 ? 25.172 -10.75 0.346 1 87.19 59 GLU B N 1
ATOM 1584 C CA . GLU B 1 59 ? 26.203 -9.789 -0.02 1 87.19 59 GLU B CA 1
ATOM 1585 C C . GLU B 1 59 ? 25.594 -8.43 -0.378 1 87.19 59 GLU B C 1
ATOM 1587 O O . GLU B 1 59 ? 26.172 -7.387 -0.092 1 87.19 59 GLU B O 1
ATOM 1592 N N . GLN B 1 60 ? 24.453 -8.422 -1.074 1 90.94 60 GLN B N 1
ATOM 1593 C CA . GLN B 1 60 ? 23.953 -7.191 -1.681 1 90.94 60 GLN B CA 1
ATOM 1594 C C . GLN B 1 60 ? 22.422 -7.098 -1.549 1 90.94 60 GLN B C 1
ATOM 1596 O O . GLN B 1 60 ? 21.734 -8.109 -1.588 1 90.94 60 GLN B O 1
ATOM 1601 N N . PRO B 1 61 ? 21.984 -5.938 -1.407 1 89.69 61 PRO B N 1
ATOM 1602 C CA . PRO B 1 61 ? 20.547 -5.734 -1.392 1 89.69 61 PRO B CA 1
ATOM 1603 C C . PRO B 1 61 ? 19.906 -5.887 -2.771 1 89.69 61 PRO B C 1
ATOM 1605 O O . PRO B 1 61 ? 20.578 -5.688 -3.789 1 89.69 61 PRO B O 1
ATOM 1608 N N . TRP B 1 62 ? 18.672 -6.336 -2.793 1 93.44 62 TRP B N 1
ATOM 1609 C CA . TRP B 1 62 ? 17.875 -6.367 -4.02 1 93.44 62 TRP B CA 1
ATOM 1610 C C . TRP B 1 62 ? 18.453 -7.375 -5.008 1 93.44 62 TRP B C 1
ATOM 1612 O O . TRP B 1 62 ? 18.641 -7.059 -6.184 1 93.44 62 TRP B O 1
ATOM 1622 N N . LYS B 1 63 ? 18.766 -8.57 -4.539 1 95.12 63 LYS B N 1
ATOM 1623 C CA . LYS B 1 63 ? 19.391 -9.555 -5.414 1 95.12 63 LYS B CA 1
ATOM 1624 C C . LYS B 1 63 ? 18.594 -10.844 -5.453 1 95.12 63 LYS B C 1
ATOM 1626 O O . LYS B 1 63 ? 18.844 -11.719 -6.289 1 95.12 63 LYS B O 1
ATOM 1631 N N . SER B 1 64 ? 17.562 -10.945 -4.582 1 97.06 64 SER B N 1
ATOM 1632 C CA . SER B 1 64 ? 16.844 -12.203 -4.48 1 97.06 64 SER B CA 1
ATOM 1633 C C . SER B 1 64 ? 15.352 -12.008 -4.738 1 97.06 64 SER B C 1
ATOM 1635 O O . SER B 1 64 ? 14.773 -10.992 -4.34 1 97.06 64 SER B O 1
ATOM 1637 N N . THR B 1 65 ? 14.789 -13 -5.398 1 97.38 65 THR B N 1
ATOM 1638 C CA . THR B 1 65 ? 13.352 -13.031 -5.668 1 97.38 65 THR B CA 1
ATOM 1639 C C . THR B 1 65 ? 12.609 -13.75 -4.547 1 97.38 65 THR B C 1
ATOM 1641 O O . THR B 1 65 ? 13.227 -14.305 -3.639 1 97.38 65 THR B O 1
ATOM 1644 N N . ILE B 1 66 ? 11.297 -13.695 -4.66 1 97.94 66 ILE B N 1
ATOM 1645 C CA . ILE B 1 66 ? 10.453 -14.383 -3.695 1 97.94 66 ILE B CA 1
ATOM 1646 C C . ILE B 1 66 ? 10.734 -15.883 -3.746 1 97.94 66 ILE B C 1
ATOM 1648 O O . ILE B 1 66 ? 10.695 -16.562 -2.719 1 97.94 66 ILE B O 1
ATOM 1652 N N . ALA B 1 67 ? 10.969 -16.438 -4.91 1 97.31 67 ALA B N 1
ATOM 1653 C CA . ALA B 1 67 ? 11.297 -17.844 -5.078 1 97.31 67 ALA B CA 1
ATOM 1654 C C . ALA B 1 67 ? 12.633 -18.172 -4.434 1 97.31 67 ALA B C 1
ATOM 1656 O O . ALA B 1 67 ? 12.781 -19.219 -3.775 1 97.31 67 ALA B O 1
ATOM 1657 N N . ASP B 1 68 ? 13.641 -17.312 -4.617 1 96.44 68 ASP B N 1
ATOM 1658 C CA . ASP B 1 68 ? 14.984 -17.516 -4.086 1 96.44 68 ASP B CA 1
ATOM 1659 C C . ASP B 1 68 ? 14.961 -17.688 -2.568 1 96.44 68 ASP B C 1
ATOM 1661 O O . ASP B 1 68 ? 15.742 -18.453 -2.008 1 96.44 68 ASP B O 1
ATOM 1665 N N . ILE B 1 69 ? 14.094 -16.969 -1.897 1 96.31 69 ILE B N 1
ATOM 1666 C CA . ILE B 1 69 ? 14.078 -17 -0.439 1 96.31 69 ILE B CA 1
ATOM 1667 C C . ILE B 1 69 ? 13.008 -17.984 0.041 1 96.31 69 ILE B C 1
ATOM 1669 O O . ILE B 1 69 ? 12.742 -18.078 1.241 1 96.31 69 ILE B O 1
ATOM 1673 N N . GLN B 1 70 ? 12.289 -18.641 -0.929 1 96.94 70 GLN B N 1
ATOM 1674 C CA . GLN B 1 70 ? 11.211 -19.562 -0.623 1 96.94 70 GLN B CA 1
ATOM 1675 C C . GLN B 1 70 ? 10.117 -18.891 0.194 1 96.94 70 GLN B C 1
ATOM 1677 O O . GLN B 1 70 ? 9.641 -19.438 1.187 1 96.94 70 GLN B O 1
ATOM 1682 N N . GLY B 1 71 ? 9.859 -17.672 -0.185 1 97.94 71 GLY B N 1
ATOM 1683 C CA . GLY B 1 71 ? 8.867 -16.875 0.517 1 97.94 71 GLY B CA 1
ATOM 1684 C C . GLY B 1 71 ? 7.441 -17.234 0.146 1 97.94 71 GLY B C 1
ATOM 1685 O O . GLY B 1 71 ? 7.215 -18.062 -0.739 1 97.94 71 GLY B O 1
ATOM 1686 N N . GLU B 1 72 ? 6.527 -16.688 0.888 1 98.56 72 GLU B N 1
ATOM 1687 C CA . GLU B 1 72 ? 5.098 -16.891 0.678 1 98.56 72 GLU B CA 1
ATOM 1688 C C . GLU B 1 72 ? 4.422 -15.594 0.23 1 98.56 72 GLU B C 1
ATOM 1690 O O . GLU B 1 72 ? 4.98 -14.508 0.39 1 98.56 72 GLU B O 1
ATOM 1695 N N . ILE B 1 73 ? 3.232 -15.766 -0.372 1 98.56 73 ILE B N 1
ATOM 1696 C CA . ILE B 1 73 ? 2.498 -14.602 -0.845 1 98.56 73 ILE B CA 1
ATOM 1697 C C . ILE B 1 73 ? 1.09 -14.602 -0.253 1 98.56 73 ILE B C 1
ATOM 1699 O O . ILE B 1 73 ? 0.392 -15.617 -0.301 1 98.56 73 ILE B O 1
ATOM 1703 N N . LEU B 1 74 ? 0.753 -13.602 0.428 1 98 74 LEU B N 1
ATOM 1704 C CA . LEU B 1 74 ? -0.638 -13.305 0.753 1 98 74 LEU B CA 1
ATOM 1705 C C . LEU B 1 74 ? -1.233 -12.328 -0.249 1 98 74 LEU B C 1
ATOM 1707 O O . LEU B 1 74 ? -0.835 -11.156 -0.295 1 98 74 LEU B O 1
ATOM 1711 N N . CYS B 1 75 ? -2.139 -12.75 -1.057 1 97.06 75 CYS B N 1
ATOM 1712 C CA . CYS B 1 75 ? -2.756 -11.938 -2.102 1 97.06 75 CYS B CA 1
ATOM 1713 C C . CYS B 1 75 ? -4.188 -11.57 -1.729 1 97.06 75 CYS B C 1
ATOM 1715 O O . CYS B 1 75 ? -5.059 -12.438 -1.65 1 97.06 75 CYS B O 1
ATOM 1717 N N . VAL B 1 76 ? -4.414 -10.328 -1.528 1 95.06 76 VAL B N 1
ATOM 1718 C CA . VAL B 1 76 ? -5.719 -9.852 -1.086 1 95.06 76 VAL B CA 1
ATOM 1719 C C . VAL B 1 76 ? -6.336 -8.961 -2.166 1 95.06 76 VAL B C 1
ATOM 1721 O O . VAL B 1 76 ? -5.699 -8.016 -2.639 1 95.06 76 VAL B O 1
ATOM 1724 N N . SER B 1 77 ? -7.578 -9.281 -2.572 1 93.94 77 SER B N 1
ATOM 1725 C CA . SER B 1 77 ? -8.297 -8.445 -3.529 1 93.94 77 SER B CA 1
ATOM 1726 C C . SER B 1 77 ? -8.594 -7.066 -2.943 1 93.94 77 SER B C 1
ATOM 1728 O O . SER B 1 77 ? -9 -6.953 -1.787 1 93.94 77 SER B O 1
ATOM 1730 N N . GLN B 1 78 ? -8.289 -6.059 -3.727 1 93.19 78 GLN B N 1
ATOM 1731 C CA . GLN B 1 78 ? -8.484 -4.68 -3.285 1 93.19 78 GLN B CA 1
ATOM 1732 C C . GLN B 1 78 ? -8.969 -3.801 -4.434 1 93.19 78 GLN B C 1
ATOM 1734 O O . GLN B 1 78 ? -8.172 -3.135 -5.094 1 93.19 78 GLN B O 1
ATOM 1739 N N . PHE B 1 79 ? -10.258 -3.643 -4.523 1 92.75 79 PHE B N 1
ATOM 1740 C CA . PHE B 1 79 ? -10.844 -2.91 -5.637 1 92.75 79 PHE B CA 1
ATOM 1741 C C . PHE B 1 79 ? -10.617 -1.411 -5.48 1 92.75 79 PHE B C 1
ATOM 1743 O O . PHE B 1 79 ? -10.586 -0.675 -6.469 1 92.75 79 PHE B O 1
ATOM 1750 N N . THR B 1 80 ? -10.312 -0.979 -4.246 1 94.31 80 THR B N 1
ATOM 1751 C CA . THR B 1 80 ? -10.172 0.451 -3.996 1 94.31 80 THR B CA 1
ATOM 1752 C C . THR B 1 80 ? -8.906 0.992 -4.652 1 94.31 80 THR B C 1
ATOM 1754 O O . THR B 1 80 ? -8.727 2.207 -4.77 1 94.31 80 THR B O 1
ATOM 1757 N N . LEU B 1 81 ? -8.031 0.129 -5.117 1 96.38 81 LEU B N 1
ATOM 1758 C CA . LEU B 1 81 ? -6.824 0.58 -5.801 1 96.38 81 LEU B CA 1
ATOM 1759 C C . LEU B 1 81 ? -7.176 1.302 -7.098 1 96.38 81 LEU B C 1
ATOM 1761 O O . LEU B 1 81 ? -6.344 2.018 -7.66 1 96.38 81 LEU B O 1
ATOM 1765 N N . HIS B 1 82 ? -8.367 1.08 -7.566 1 95.88 82 HIS B N 1
ATOM 1766 C CA . HIS B 1 82 ? -8.805 1.74 -8.789 1 95.88 82 HIS B CA 1
ATOM 1767 C C . HIS B 1 82 ? -9.703 2.934 -8.477 1 95.88 82 HIS B C 1
ATOM 1769 O O . HIS B 1 82 ? -10.406 3.432 -9.359 1 95.88 82 HIS B O 1
ATOM 1775 N N . ALA B 1 83 ? -9.68 3.357 -7.277 1 94.31 83 ALA B N 1
ATOM 1776 C CA . ALA B 1 83 ? -10.469 4.523 -6.895 1 94.31 83 ALA B CA 1
ATOM 1777 C C . ALA B 1 83 ? -10.023 5.762 -7.672 1 94.31 83 ALA B C 1
ATOM 1779 O O . ALA B 1 83 ? -8.828 6.035 -7.793 1 94.31 83 ALA B O 1
ATOM 1780 N N . ARG B 1 84 ? -11.008 6.457 -8.195 1 91.75 84 ARG B N 1
ATOM 1781 C CA . ARG B 1 84 ? -10.773 7.793 -8.734 1 91.75 84 ARG B CA 1
ATOM 1782 C C . ARG B 1 84 ? -11.039 8.859 -7.684 1 91.75 84 ARG B C 1
ATOM 1784 O O . ARG B 1 84 ? -12.172 9 -7.207 1 91.75 84 ARG B O 1
ATOM 1791 N N . VAL B 1 85 ? -10.008 9.609 -7.352 1 88.81 85 VAL B N 1
ATOM 1792 C CA . VAL B 1 85 ? -10.148 10.555 -6.254 1 88.81 85 VAL B CA 1
ATOM 1793 C C . VAL B 1 85 ? -9.773 11.961 -6.734 1 88.81 85 VAL B C 1
ATOM 1795 O O . VAL B 1 85 ? -9.641 12.883 -5.926 1 88.81 85 VAL B O 1
ATOM 1798 N N . ASN B 1 86 ? -9.672 12.211 -7.973 1 82.19 86 ASN B N 1
ATOM 1799 C CA . ASN B 1 86 ? -9.211 13.5 -8.492 1 82.19 86 ASN B CA 1
ATOM 1800 C C . ASN B 1 86 ? -10.312 14.555 -8.422 1 82.19 86 ASN B C 1
ATOM 1802 O O . ASN B 1 86 ? -10.031 15.734 -8.195 1 82.19 86 ASN B O 1
ATOM 1806 N N . LYS B 1 87 ? -11.523 14.352 -8.719 1 75.44 87 LYS B N 1
ATOM 1807 C CA . LYS B 1 87 ? -12.539 15.391 -8.852 1 75.44 87 LYS B CA 1
ATOM 1808 C C . LYS B 1 87 ? -13.367 15.516 -7.574 1 75.44 87 LYS B C 1
ATOM 1810 O O . LYS B 1 87 ? -13.945 16.578 -7.305 1 75.44 87 LYS B O 1
ATOM 1815 N N . GLY B 1 88 ? -13.07 14.719 -6.629 1 82.38 88 GLY B N 1
ATOM 1816 C CA . GLY B 1 88 ? -13.953 14.734 -5.469 1 82.38 88 GLY B CA 1
ATOM 1817 C C . GLY B 1 88 ? -13.328 14.094 -4.242 1 82.38 88 GLY B C 1
ATOM 1818 O O . GLY B 1 88 ? -12.18 13.656 -4.281 1 82.38 88 GLY B O 1
ATOM 1819 N N . ALA B 1 89 ? -14.188 14.273 -3.107 1 88.38 89 ALA B N 1
ATOM 1820 C CA . ALA B 1 89 ? -13.758 13.75 -1.815 1 88.38 89 ALA B CA 1
ATOM 1821 C C . ALA B 1 89 ? -14.109 12.273 -1.675 1 88.38 89 ALA B C 1
ATOM 1823 O O . ALA B 1 89 ? -13.391 11.523 -1.009 1 88.38 89 ALA B O 1
ATOM 1824 N N . LYS B 1 90 ? -15.18 11.938 -2.266 1 91.94 90 LYS B N 1
ATOM 1825 C CA . LYS B 1 90 ? -15.609 10.539 -2.217 1 91.94 90 LYS B CA 1
ATOM 1826 C C . LYS B 1 90 ? -14.992 9.734 -3.354 1 91.94 90 LYS B C 1
ATOM 1828 O O . LYS B 1 90 ? -15.039 10.148 -4.516 1 91.94 90 LYS B O 1
ATOM 1833 N N . PRO B 1 91 ? -14.391 8.617 -3.012 1 93.62 91 PRO B N 1
ATOM 1834 C CA . PRO B 1 91 ? -13.805 7.809 -4.082 1 93.62 91 PRO B CA 1
ATOM 1835 C C . PRO B 1 91 ? -14.859 7.227 -5.02 1 93.62 91 PRO B C 1
ATOM 1837 O O . PRO B 1 91 ? -15.953 6.859 -4.578 1 93.62 91 PRO B O 1
ATOM 1840 N N . ASP B 1 92 ? -14.555 7.258 -6.258 1 93.44 92 ASP B N 1
ATOM 1841 C CA . ASP B 1 92 ? -15.328 6.594 -7.301 1 93.44 92 ASP B CA 1
ATOM 1842 C C . ASP B 1 92 ? -14.648 5.297 -7.742 1 93.44 92 ASP B C 1
ATOM 1844 O O . ASP B 1 92 ? -13.461 5.293 -8.07 1 93.44 92 ASP B O 1
ATOM 1848 N N . PHE B 1 93 ? -15.43 4.164 -7.816 1 93.31 93 PHE B N 1
ATOM 1849 C CA . PHE B 1 93 ? -14.828 2.861 -8.07 1 93.31 93 PHE B CA 1
ATOM 1850 C C . PHE B 1 93 ? -15.297 2.299 -9.406 1 93.31 93 PHE B C 1
ATOM 1852 O O . PHE B 1 93 ? -15.312 1.081 -9.602 1 93.31 93 PHE B O 1
ATOM 1859 N N . HIS B 1 94 ? -15.648 3.08 -10.281 1 93.06 94 HIS B N 1
ATOM 1860 C CA . HIS B 1 94 ? -16.219 2.629 -11.547 1 93.06 94 HIS B CA 1
ATOM 1861 C C . HIS B 1 94 ? -15.164 1.912 -12.391 1 93.06 94 HIS B C 1
ATOM 1863 O O . HIS B 1 94 ? -15.508 1.144 -13.289 1 93.06 94 HIS B O 1
ATOM 1869 N N . ARG B 1 95 ? -13.984 2.131 -12.133 1 94 95 ARG B N 1
ATOM 1870 C CA . ARG B 1 95 ? -12.914 1.524 -12.922 1 94 95 ARG B CA 1
ATOM 1871 C C . ARG B 1 95 ? -12.57 0.136 -12.391 1 94 95 ARG B C 1
ATOM 1873 O O . ARG B 1 95 ? -11.789 -0.593 -13.016 1 94 95 ARG B O 1
ATOM 1880 N N . SER B 1 96 ? -13.086 -0.173 -11.289 1 94.19 96 SER B N 1
ATOM 1881 C CA . SER B 1 96 ? -12.859 -1.505 -10.734 1 94.19 96 SER B CA 1
ATOM 1882 C C . SER B 1 96 ? -13.805 -2.527 -11.359 1 94.19 96 SER B C 1
ATOM 1884 O O . SER B 1 96 ? -14.992 -2.26 -11.531 1 94.19 96 SER B O 1
ATOM 1886 N N . MET B 1 97 ? -13.25 -3.59 -11.727 1 92.19 97 MET B N 1
ATOM 1887 C CA . MET B 1 97 ? -14.086 -4.684 -12.203 1 92.19 97 MET B CA 1
ATOM 1888 C C . MET B 1 97 ? -14.938 -5.262 -11.078 1 92.19 97 MET B C 1
ATOM 1890 O O . MET B 1 97 ? -14.508 -5.273 -9.922 1 92.19 97 MET B O 1
ATOM 1894 N N . LYS B 1 98 ? -16.094 -5.738 -11.43 1 87.38 98 LYS B N 1
ATOM 1895 C CA . LYS B 1 98 ? -17.016 -6.238 -10.406 1 87.38 98 LYS B CA 1
ATOM 1896 C C . LYS B 1 98 ? -17.531 -7.625 -10.766 1 87.38 98 LYS B C 1
ATOM 1898 O O . LYS B 1 98 ? -17.391 -8.078 -11.906 1 87.38 98 LYS B O 1
ATOM 1903 N N . GLY B 1 99 ? -17.938 -8.266 -9.727 1 86.56 99 GLY B N 1
ATOM 1904 C CA . GLY B 1 99 ? -18.688 -9.492 -9.938 1 86.56 99 GLY B CA 1
ATOM 1905 C C . GLY B 1 99 ? -17.812 -10.68 -10.297 1 86.56 99 GLY B C 1
ATOM 1906 O O . GLY B 1 99 ? -16.672 -10.758 -9.859 1 86.56 99 GLY B O 1
ATOM 1907 N N . PRO B 1 100 ? -18.359 -11.633 -10.977 1 91.69 100 PRO B N 1
ATOM 1908 C CA . PRO B 1 100 ? -17.703 -12.906 -11.273 1 91.69 100 PRO B CA 1
ATOM 1909 C C . PRO B 1 100 ? -16.438 -12.727 -12.125 1 91.69 100 PRO B C 1
ATOM 1911 O O . PRO B 1 100 ? -15.477 -13.477 -11.977 1 91.69 100 PRO B O 1
ATOM 1914 N N . GLU B 1 101 ? -16.5 -11.727 -12.961 1 94.25 101 GLU B N 1
ATOM 1915 C CA . GLU B 1 101 ? -15.336 -11.516 -13.82 1 94.25 101 GLU B CA 1
ATOM 1916 C C . GLU B 1 101 ? -14.109 -11.109 -13.008 1 94.25 101 GLU B C 1
ATOM 1918 O O . GLU B 1 101 ? -12.992 -11.547 -13.297 1 94.25 101 GLU B O 1
ATOM 1923 N N . ALA B 1 102 ? -14.297 -10.25 -12.086 1 94.19 102 ALA B N 1
ATOM 1924 C CA . ALA B 1 102 ? -13.203 -9.828 -11.219 1 94.19 102 ALA B CA 1
ATOM 1925 C C . ALA B 1 102 ? -12.633 -11.008 -10.438 1 94.19 102 ALA B C 1
ATOM 1927 O O . ALA B 1 102 ? -11.414 -11.148 -10.312 1 94.19 102 ALA B O 1
ATOM 1928 N N . ILE B 1 103 ? -13.492 -11.859 -9.945 1 94.62 103 ILE B N 1
ATOM 1929 C CA . ILE B 1 103 ? -13.086 -13.031 -9.18 1 94.62 103 ILE B CA 1
ATOM 1930 C C . ILE B 1 103 ? -12.266 -13.969 -10.062 1 94.62 103 ILE B C 1
ATOM 1932 O O . ILE B 1 103 ? -11.242 -14.508 -9.633 1 94.62 103 ILE B O 1
ATOM 1936 N N . GLU B 1 104 ? -12.734 -14.133 -11.219 1 96.44 104 GLU B N 1
ATOM 1937 C CA . GLU B 1 104 ? -12.055 -15.023 -12.148 1 96.44 104 GLU B CA 1
ATOM 1938 C C . GLU B 1 104 ? -10.625 -14.57 -12.406 1 96.44 104 GLU B C 1
ATOM 1940 O O . GLU B 1 104 ? -9.688 -15.367 -12.336 1 96.44 104 GLU B O 1
ATOM 1945 N N . LEU B 1 105 ? -10.477 -13.289 -12.75 1 96.88 105 LEU B N 1
ATOM 1946 C CA . LEU B 1 105 ? -9.141 -12.773 -13.023 1 96.88 105 LEU B CA 1
ATOM 1947 C C . LEU B 1 105 ? -8.273 -12.828 -11.773 1 96.88 105 LEU B C 1
ATOM 1949 O O . LEU B 1 105 ? -7.086 -13.164 -11.852 1 96.88 105 LEU B O 1
ATOM 1953 N N . TYR B 1 106 ? -8.867 -12.555 -10.711 1 96.44 106 TYR B N 1
ATOM 1954 C CA . TYR B 1 106 ? -8.156 -12.656 -9.438 1 96.44 106 TYR B CA 1
ATOM 1955 C C . TYR B 1 106 ? -7.648 -14.078 -9.211 1 96.44 106 TYR B C 1
ATOM 1957 O O . TYR B 1 106 ? -6.477 -14.273 -8.883 1 96.44 106 TYR B O 1
ATOM 1965 N N . GLU B 1 107 ? -8.477 -14.977 -9.375 1 96.94 107 GLU B N 1
ATOM 1966 C CA . GLU B 1 107 ? -8.133 -16.375 -9.164 1 96.94 107 GLU B CA 1
ATOM 1967 C C . GLU B 1 107 ? -7.066 -16.844 -10.148 1 96.94 107 GLU B C 1
ATOM 1969 O O . GLU B 1 107 ? -6.227 -17.688 -9.812 1 96.94 107 GLU B O 1
ATOM 1974 N N . GLN B 1 108 ? -7.156 -16.312 -11.305 1 97.81 108 GLN B N 1
ATOM 1975 C CA . GLN B 1 108 ? -6.133 -16.656 -12.289 1 97.81 108 GLN B CA 1
ATOM 1976 C C . GLN B 1 108 ? -4.754 -16.188 -11.836 1 97.81 108 GLN B C 1
ATOM 1978 O O . GLN B 1 108 ? -3.756 -16.875 -12.047 1 97.81 108 GLN B O 1
ATOM 1983 N N . VAL B 1 109 ? -4.668 -15 -11.242 1 97.94 109 VAL B N 1
ATOM 1984 C CA . VAL B 1 109 ? -3.4 -14.516 -10.711 1 97.94 109 VAL B CA 1
ATOM 1985 C C . VAL B 1 109 ? -2.891 -15.469 -9.633 1 97.94 109 VAL B C 1
ATOM 1987 O O . VAL B 1 109 ? -1.737 -15.898 -9.672 1 97.94 109 VAL B O 1
ATOM 1990 N N . VAL B 1 110 ? -3.764 -15.828 -8.719 1 97.5 110 VAL B N 1
ATOM 1991 C CA . VAL B 1 110 ? -3.426 -16.703 -7.602 1 97.5 110 VAL B CA 1
ATOM 1992 C C . VAL B 1 110 ? -2.943 -18.062 -8.133 1 97.5 110 VAL B C 1
ATOM 1994 O O . VAL B 1 110 ? -1.926 -18.578 -7.68 1 97.5 110 VAL B O 1
ATOM 1997 N N . LYS B 1 111 ? -3.672 -18.562 -9.07 1 97.81 111 LYS B N 1
ATOM 1998 C CA . LYS B 1 111 ? -3.324 -19.844 -9.672 1 97.81 111 LYS B CA 1
ATOM 1999 C C . LYS B 1 111 ? -1.961 -19.781 -10.352 1 97.81 111 LYS B C 1
ATOM 2001 O O . LYS B 1 111 ? -1.134 -20.688 -10.172 1 97.81 111 LYS B O 1
ATOM 2006 N N . THR B 1 112 ? -1.756 -18.75 -11.133 1 98 112 THR B N 1
ATOM 2007 C CA . THR B 1 112 ? -0.504 -18.594 -11.859 1 98 112 THR B CA 1
ATOM 2008 C C . THR B 1 112 ? 0.678 -18.516 -10.898 1 98 112 THR B C 1
ATOM 2010 O O . THR B 1 112 ? 1.707 -19.156 -11.117 1 98 112 THR B O 1
ATOM 2013 N N . LEU B 1 113 ? 0.544 -17.75 -9.875 1 98.19 113 LEU B N 1
ATOM 2014 C CA . LEU B 1 113 ? 1.592 -17.641 -8.867 1 98.19 113 LEU B CA 1
ATOM 2015 C C . LEU B 1 113 ? 1.839 -18.984 -8.195 1 98.19 113 LEU B C 1
ATOM 2017 O O . LEU B 1 113 ? 2.988 -19.375 -7.973 1 98.19 113 LEU B O 1
ATOM 2021 N N . GLY B 1 114 ? 0.775 -19.672 -7.844 1 97.94 114 GLY B N 1
ATOM 2022 C CA . GLY B 1 114 ? 0.875 -20.984 -7.215 1 97.94 114 GLY B CA 1
ATOM 2023 C C . GLY B 1 114 ? 1.571 -22.016 -8.094 1 97.94 114 GLY B C 1
ATOM 2024 O O . GLY B 1 114 ? 2.287 -22.875 -7.586 1 97.94 114 GLY B O 1
ATOM 2025 N N . GLU B 1 115 ? 1.329 -21.953 -9.375 1 97.5 115 GLU B N 1
ATOM 2026 C CA . GLU B 1 115 ? 1.977 -22.859 -10.32 1 97.5 115 GLU B CA 1
ATOM 2027 C C . GLU B 1 115 ? 3.492 -22.688 -10.297 1 97.5 115 GLU B C 1
ATOM 2029 O O . GLU B 1 115 ? 4.234 -23.656 -10.5 1 97.5 115 GLU B O 1
ATOM 2034 N N . SER B 1 116 ? 3.895 -21.531 -10 1 96.25 116 SER B N 1
ATOM 2035 C CA . SER B 1 116 ? 5.324 -21.234 -10.023 1 96.25 116 SER B CA 1
ATOM 2036 C C . SER B 1 116 ? 5.957 -21.469 -8.656 1 96.25 116 SER B C 1
ATOM 2038 O O . SER B 1 116 ? 7.062 -22 -8.562 1 96.25 116 SER B O 1
ATOM 2040 N N . LEU B 1 117 ? 5.312 -21.094 -7.59 1 97.25 117 LEU B N 1
ATOM 2041 C CA . LEU B 1 117 ? 5.914 -21.094 -6.262 1 97.25 117 LEU B CA 1
ATOM 2042 C C . LEU B 1 117 ? 5.438 -22.297 -5.449 1 97.25 117 LEU B C 1
ATOM 2044 O O . LEU B 1 117 ? 6.051 -22.641 -4.438 1 97.25 117 LEU B O 1
ATOM 2048 N N . GLY B 1 118 ? 4.41 -22.938 -5.836 1 97.12 118 GLY B N 1
ATOM 2049 C CA . GLY B 1 118 ? 3.67 -23.891 -5.031 1 97.12 118 GLY B CA 1
ATOM 2050 C C . GLY B 1 118 ? 2.393 -23.328 -4.445 1 97.12 118 GLY B C 1
ATOM 2051 O O . GLY B 1 118 ? 2.412 -22.266 -3.822 1 97.12 118 GLY B O 1
ATOM 2052 N N . SER B 1 119 ? 1.312 -24.016 -4.676 1 96.19 119 SER B N 1
ATOM 2053 C CA . SER B 1 119 ? 0.002 -23.516 -4.258 1 96.19 119 SER B CA 1
ATOM 2054 C C . SER B 1 119 ? -0.053 -23.297 -2.75 1 96.19 119 SER B C 1
ATOM 2056 O O . SER B 1 119 ? -0.78 -22.422 -2.271 1 96.19 119 SER B O 1
ATOM 2058 N N . ASP B 1 120 ? 0.706 -24.078 -2.037 1 96.12 120 ASP B N 1
ATOM 2059 C CA . ASP B 1 120 ? 0.697 -24 -0.58 1 96.12 120 ASP B CA 1
ATOM 2060 C C . ASP B 1 120 ? 1.358 -22.703 -0.101 1 96.12 120 ASP B C 1
ATOM 2062 O O . ASP B 1 120 ? 1.197 -22.312 1.056 1 96.12 120 ASP B O 1
ATOM 2066 N N . LYS B 1 121 ? 2.08 -22 -0.998 1 97.69 121 LYS B N 1
ATOM 2067 C CA . LYS B 1 121 ? 2.801 -20.781 -0.639 1 97.69 121 LYS B CA 1
ATOM 2068 C C . LYS B 1 121 ? 1.961 -19.547 -0.926 1 97.69 121 LYS B C 1
ATOM 2070 O O . LYS B 1 121 ? 2.359 -18.438 -0.589 1 97.69 121 LYS B O 1
ATOM 2075 N N . ILE B 1 122 ? 0.864 -19.75 -1.553 1 98.19 122 ILE B N 1
ATOM 2076 C CA . ILE B 1 122 ? -0.018 -18.625 -1.889 1 98.19 122 ILE B CA 1
ATOM 2077 C C . ILE B 1 122 ? -1.253 -18.656 -0.99 1 98.19 122 ILE B C 1
ATOM 2079 O O . ILE B 1 122 ? -2.014 -19.625 -1.002 1 98.19 122 ILE B O 1
ATOM 2083 N N . LYS B 1 123 ? -1.371 -17.672 -0.227 1 97.62 123 LYS B N 1
ATOM 2084 C CA . LYS B 1 123 ? -2.537 -17.5 0.635 1 97.62 123 LYS B CA 1
ATOM 2085 C C . LYS B 1 123 ? -3.432 -16.375 0.136 1 97.62 123 LYS B C 1
ATOM 2087 O O . LYS B 1 123 ? -2.969 -15.477 -0.566 1 97.62 123 LYS B O 1
ATOM 2092 N N . LYS B 1 124 ? -4.727 -16.516 0.458 1 94.5 124 LYS B N 1
ATOM 2093 C CA . LYS B 1 124 ? -5.703 -15.562 -0.059 1 94.5 124 LYS B CA 1
ATOM 2094 C C . LYS B 1 124 ? -6.543 -14.969 1.068 1 94.5 124 LYS B C 1
ATOM 2096 O O . LYS B 1 124 ? -6.527 -15.477 2.193 1 94.5 124 LYS B O 1
ATOM 2101 N N . GLY B 1 125 ? -7.125 -13.859 0.759 1 88.5 125 GLY B N 1
ATOM 2102 C CA . GLY B 1 125 ? -8.234 -13.383 1.573 1 88.5 125 GLY B CA 1
ATOM 2103 C C . GLY B 1 125 ? -9.57 -13.961 1.158 1 88.5 125 GLY B C 1
ATOM 2104 O O . GLY B 1 125 ? -9.641 -15.086 0.662 1 88.5 125 GLY B O 1
ATOM 2105 N N . VAL B 1 126 ? -10.555 -13.336 1.621 1 82.88 126 VAL B N 1
ATOM 2106 C CA . VAL B 1 126 ? -11.906 -13.719 1.238 1 82.88 126 VAL B CA 1
ATOM 2107 C C . VAL B 1 126 ? -12.516 -12.641 0.342 1 82.88 126 VAL B C 1
ATOM 2109 O O . VAL B 1 126 ? -12.812 -11.539 0.801 1 82.88 126 VAL B O 1
ATOM 2112 N N . PHE B 1 127 ? -12.719 -12.969 -0.925 1 77.88 127 PHE B N 1
ATOM 2113 C CA . PHE B 1 127 ? -13.203 -12.008 -1.913 1 77.88 127 PHE B CA 1
ATOM 2114 C C . PHE B 1 127 ? -14.555 -11.445 -1.501 1 77.88 127 PHE B C 1
ATOM 2116 O O . PHE B 1 127 ? -15.477 -12.203 -1.172 1 77.88 127 PHE B O 1
ATOM 2123 N N . GLY B 1 128 ? -14.719 -10.125 -1.439 1 70.88 128 GLY B N 1
ATOM 2124 C CA . GLY B 1 128 ? -15.984 -9.445 -1.188 1 70.88 128 GLY B CA 1
ATOM 2125 C C . GLY B 1 128 ? -16.312 -9.328 0.289 1 70.88 128 GLY B C 1
ATOM 2126 O O . GLY B 1 128 ? -17.281 -8.664 0.663 1 70.88 128 GLY B O 1
ATOM 2127 N N . ALA B 1 129 ? -15.5 -9.969 1.179 1 75.81 129 ALA B N 1
ATOM 2128 C CA . ALA B 1 129 ? -15.766 -9.922 2.615 1 75.81 129 ALA B CA 1
ATOM 2129 C C . ALA B 1 129 ? -15.023 -8.758 3.268 1 75.81 129 ALA B C 1
ATOM 2131 O O . ALA B 1 129 ? -14 -8.305 2.758 1 75.81 129 ALA B O 1
ATOM 2132 N N . MET B 1 130 ? -15.672 -8.289 4.32 1 80.62 130 MET B N 1
ATOM 2133 C CA . MET B 1 130 ? -14.93 -7.371 5.18 1 80.62 130 MET B CA 1
ATOM 2134 C C . MET B 1 130 ? -13.82 -8.109 5.926 1 80.62 130 MET B C 1
ATOM 2136 O O . MET B 1 130 ? -14.086 -9.07 6.652 1 80.62 130 MET B O 1
ATOM 2140 N N . MET B 1 131 ? -12.641 -7.719 5.672 1 87.88 131 MET B N 1
ATOM 2141 C CA . MET B 1 131 ? -11.5 -8.391 6.285 1 87.88 131 MET B CA 1
ATOM 2142 C C . MET B 1 131 ? -10.492 -7.379 6.824 1 87.88 131 MET B C 1
ATOM 2144 O O . MET B 1 131 ? -10.391 -6.262 6.309 1 87.88 131 MET B O 1
ATOM 2148 N N . ASN B 1 132 ? -9.883 -7.836 7.867 1 92.19 132 ASN B N 1
ATOM 2149 C CA . ASN B 1 132 ? -8.734 -7.098 8.383 1 92.19 132 ASN B CA 1
ATOM 2150 C C . ASN B 1 132 ? -7.418 -7.73 7.949 1 92.19 132 ASN B C 1
ATOM 2152 O O . ASN B 1 132 ? -7.223 -8.938 8.102 1 92.19 132 ASN B O 1
ATOM 2156 N N . VAL B 1 133 ? -6.664 -6.941 7.312 1 94.19 133 VAL B N 1
ATOM 2157 C CA . VAL B 1 133 ? -5.344 -7.406 6.891 1 94.19 133 VAL B CA 1
ATOM 2158 C C . VAL B 1 133 ? -4.277 -6.848 7.832 1 94.19 133 VAL B C 1
ATOM 2160 O O . VAL B 1 133 ? -4.172 -5.633 8.008 1 94.19 133 VAL B O 1
ATOM 2163 N N . GLN B 1 134 ? -3.598 -7.734 8.445 1 95.19 134 GLN B N 1
ATOM 2164 C CA . GLN B 1 134 ? -2.482 -7.359 9.312 1 95.19 134 GLN B CA 1
ATOM 2165 C C . GLN B 1 134 ? -1.146 -7.699 8.656 1 95.19 134 GLN B C 1
ATOM 2167 O O . GLN B 1 134 ? -0.998 -8.758 8.047 1 95.19 134 GLN B O 1
ATOM 2172 N N . LEU B 1 135 ? -0.252 -6.746 8.742 1 93.75 135 LEU B N 1
ATOM 2173 C CA . LEU B 1 135 ? 1.068 -7.047 8.203 1 93.75 135 LEU B CA 1
ATOM 2174 C C . LEU B 1 135 ? 2.152 -6.285 8.961 1 93.75 135 LEU B C 1
ATOM 2176 O O . LEU B 1 135 ? 1.872 -5.273 9.602 1 93.75 135 LEU B O 1
ATOM 2180 N N . VAL B 1 136 ? 3.277 -6.871 8.992 1 94.69 136 VAL B N 1
ATOM 2181 C CA . VAL B 1 136 ? 4.504 -6.203 9.406 1 94.69 136 VAL B CA 1
ATOM 2182 C C . VAL B 1 136 ? 5.457 -6.086 8.219 1 94.69 136 VAL B C 1
ATOM 2184 O O . VAL B 1 136 ? 6 -7.09 7.746 1 94.69 136 VAL B O 1
ATOM 2187 N N . ASN B 1 137 ? 5.574 -4.863 7.777 1 93.38 137 ASN B N 1
ATOM 2188 C CA . ASN B 1 137 ? 6.496 -4.645 6.668 1 93.38 137 ASN B CA 1
ATOM 2189 C C . ASN B 1 137 ? 7.949 -4.82 7.102 1 93.38 137 ASN B C 1
ATOM 2191 O O . ASN B 1 137 ? 8.281 -4.609 8.266 1 93.38 137 ASN B O 1
ATOM 2195 N N . ASN B 1 138 ? 8.781 -5.234 6.211 1 87.19 138 ASN B N 1
ATOM 2196 C CA . ASN B 1 138 ? 10.227 -5.344 6.406 1 87.19 138 ASN B CA 1
ATOM 2197 C C . ASN B 1 138 ? 10.977 -4.227 5.688 1 87.19 138 ASN B C 1
ATOM 2199 O O . ASN B 1 138 ? 11.172 -4.285 4.473 1 87.19 138 ASN B O 1
ATOM 2203 N N . GLY B 1 139 ? 11.391 -3.158 6.406 1 77.19 139 GLY B N 1
ATOM 2204 C CA . GLY B 1 139 ? 12.102 -2.07 5.75 1 77.19 139 GLY B CA 1
ATOM 2205 C C . GLY B 1 139 ? 11.508 -0.706 6.047 1 77.19 139 GLY B C 1
ATOM 2206 O O . GLY B 1 139 ? 12.078 0.067 6.82 1 77.19 139 GLY B O 1
ATOM 2207 N N . PRO B 1 140 ? 10.375 -0.425 5.488 1 90.25 140 PRO B N 1
ATOM 2208 C CA . PRO B 1 140 ? 9.391 -1.026 4.59 1 90.25 140 PRO B CA 1
ATOM 2209 C C . PRO B 1 140 ? 9.812 -0.957 3.123 1 90.25 140 PRO B C 1
ATOM 2211 O O . PRO B 1 140 ? 10.562 -0.06 2.734 1 90.25 140 PRO B O 1
ATOM 2214 N N . VAL B 1 141 ? 9.461 -1.884 2.334 1 93.69 141 VAL B N 1
ATOM 2215 C CA . VAL B 1 141 ? 9.594 -1.921 0.882 1 93.69 141 VAL B CA 1
ATOM 2216 C C . VAL B 1 141 ? 8.227 -2.129 0.238 1 93.69 141 VAL B C 1
ATOM 2218 O O . VAL B 1 141 ? 7.562 -3.139 0.488 1 93.69 141 VAL B O 1
ATOM 2221 N N . THR B 1 142 ? 7.773 -1.169 -0.486 1 96.5 142 THR B N 1
ATOM 2222 C CA . THR B 1 142 ? 6.492 -1.23 -1.179 1 96.5 142 THR B CA 1
ATOM 2223 C C . THR B 1 142 ? 6.645 -0.821 -2.641 1 96.5 142 THR B C 1
ATOM 2225 O O . THR B 1 142 ? 7.176 0.252 -2.938 1 96.5 142 THR B O 1
ATOM 2228 N N . ILE B 1 143 ? 6.199 -1.644 -3.523 1 97.38 143 ILE B N 1
ATOM 2229 C CA . ILE B 1 143 ? 6.262 -1.397 -4.961 1 97.38 143 ILE B CA 1
ATOM 2230 C C . ILE B 1 143 ? 4.852 -1.233 -5.52 1 97.38 143 ILE B C 1
ATOM 2232 O O . ILE B 1 143 ? 3.947 -1.997 -5.172 1 97.38 143 ILE B O 1
ATOM 2236 N N . LEU B 1 144 ? 4.707 -0.204 -6.32 1 97.12 144 LEU B N 1
ATOM 2237 C CA . LEU B 1 144 ? 3.48 -0.027 -7.09 1 97.12 144 LEU B CA 1
ATOM 2238 C C . LEU B 1 144 ? 3.648 -0.551 -8.508 1 97.12 144 LEU B C 1
ATOM 2240 O O . LEU B 1 144 ? 4.641 -0.243 -9.18 1 97.12 144 LEU B O 1
ATOM 2244 N N . TYR B 1 145 ? 2.725 -1.353 -8.93 1 96.88 145 TYR B N 1
ATOM 2245 C CA . TYR B 1 145 ? 2.773 -1.889 -10.289 1 96.88 145 TYR B CA 1
ATOM 2246 C C . TYR B 1 145 ? 1.416 -1.773 -10.969 1 96.88 145 TYR B C 1
ATOM 2248 O O . TYR B 1 145 ? 0.384 -2.074 -10.367 1 96.88 145 TYR B O 1
ATOM 2256 N N . ASP B 1 146 ? 1.374 -1.294 -12.094 1 96.25 146 ASP B N 1
ATOM 2257 C CA . ASP B 1 146 ? 0.21 -1.16 -12.969 1 96.25 146 ASP B CA 1
ATOM 2258 C C . ASP B 1 146 ? 0.485 -1.749 -14.344 1 96.25 146 ASP B C 1
ATOM 2260 O O . ASP B 1 146 ? 1.34 -1.251 -15.078 1 96.25 146 ASP B O 1
ATOM 2264 N N . THR B 1 147 ? -0.263 -2.771 -14.688 1 96.12 147 THR B N 1
ATOM 2265 C CA . THR B 1 147 ? -0.013 -3.482 -15.938 1 96.12 147 THR B CA 1
ATOM 2266 C C . THR B 1 147 ? -0.287 -2.58 -17.141 1 96.12 147 THR B C 1
ATOM 2268 O O . THR B 1 147 ? 0.107 -2.896 -18.266 1 96.12 147 THR B O 1
ATOM 2271 N N . LYS B 1 148 ? -0.947 -1.417 -16.953 1 92.94 148 LYS B N 1
ATOM 2272 C CA . LYS B 1 148 ? -1.264 -0.507 -18.047 1 92.94 148 LYS B CA 1
ATOM 2273 C C . LYS B 1 148 ? -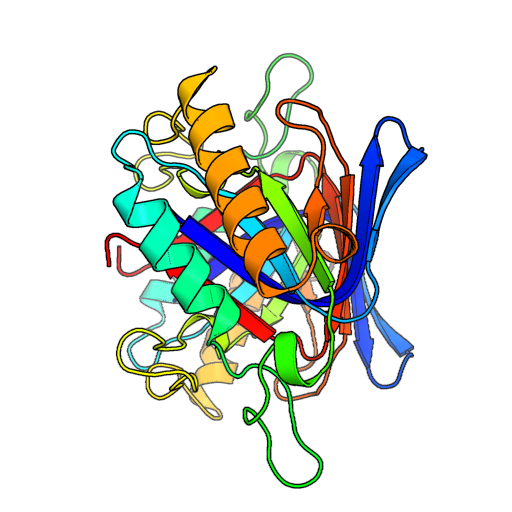0.165 0.537 -18.234 1 92.94 148 LYS B C 1
ATOM 2275 O O . LYS B 1 148 ? -0.198 1.322 -19.188 1 92.94 148 LYS B O 1
ATOM 2280 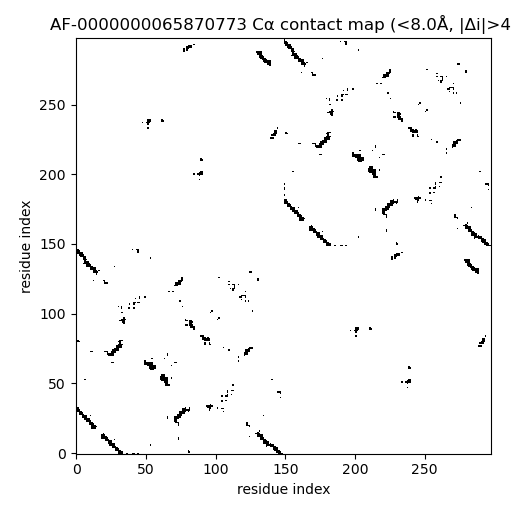N N . GLU B 1 149 ? 0.704 0.639 -17.312 1 83.69 149 GLU B N 1
ATOM 2281 C CA . GLU B 1 149 ? 1.83 1.562 -17.422 1 83.69 149 GLU B CA 1
ATOM 2282 C C . GLU B 1 149 ? 3.064 0.864 -17.984 1 83.69 149 GLU B C 1
ATOM 2284 O O . GLU B 1 149 ? 3.246 -0.339 -17.797 1 83.69 149 GLU B O 1
#

Foldseek 3Di:
DKKKWKFFQKKFKDAPNHTPDMFGTDIEMEDFAFPPDDVVLLVVVLVCQQPFQQQDDPPGGSDDHCLRVLGAYEYEYDQCVCWDPPPHNDTDRNGTDDDPVNVVSSVSSLVSNCVVSNNVRYHYDDPPGDMDMDTHGDVIDIDMDDSVD/DKKKWKFFQKKFKDDPNHTPDMFGTDIEMEDFAFPPDDVVLLVVVLVCQQPFQQQDDPPGGSDDHCLRVLGAYEYEYDQCVCWDPPPHNDTDRNGTDDDPVNVVSSVSSLVSNCVVSNNVRYHYDDPPGDMDMDTHGDVIDIDMDDSVD

InterPro domains:
  IPR003732 D-aminoacyl-tRNA deacylase DTD [MF_00518] (1-147)
  IPR003732 D-aminoacyl-tRNA deacylase DTD [PF02580] (2-146)
  IPR003732 D-aminoacyl-tRNA deacylase DTD [PTHR10472] (1-148)
  IPR003732 D-aminoacyl-tRNA deacylase DTD [TIGR00256] (1-147)
  IPR003732 D-aminoacyl-tRNA deacylase DTD [cd00563] (1-147)
  IPR023509 D-aminoacyl-tRNA deacylase-like superfamily [G3DSA:3.50.80.10] (1-149)
  IPR023509 D-aminoacyl-tRNA deacylase-like superfamily [SSF69500] (1-147)

Sequence (298 aa):
MKAVIQRVLNASVSVDDKIVSAIQQGYCILLGVGSDDTPEDVTKLSNKILKLKLFDNAEQPWKSTIADIQGEILCVSQFTLHARVNKGAKPDFHRSMKGPEAIELYEQVVKTLGESLGSDKIKKGVFGAMMNVQLVNNGPVTILYDTKEMKAVIQRVLNASVSVDDKIVSAIQQGYCILLGVGSDDTPEDVTKLSNKILKLKLFDNAEQPWKSTIADIQGEILCVSQFTLHARVNKGAKPDFHRSMKGPEAIELYEQVVKTLGESLGSDKIKKGVFGAMMNVQLVNNGPVTILYDTKE